Protein AF-A0A3D2EGC9-F1 (afdb_monomer)

pLDDT: mean 92.42, std 8.88, range [38.38, 98.56]

Mean predicted aligned error: 7.58 Å

Foldseek 3Di:
DDDLVVVLVVVCVQQAWFKFWFQDPNWIKIWTQHPQGIFIDTDQDGPPDGPDDDGSSRVSVVQVVCQQQAQNAAPVRVVCVLLVLQLVLLVLLLCCQCQFQVHFDCVLVADNPDPPVNSVSSSVLLVDPNSLVVSLVVLVVVLVCCVVVVTGTNDPPGDHSVVSNVSSVVSVDDDDDHDHHNDHDDTDGQENGVVFVLVLPLVAQPDDCRNVVLLVVLVVPDDLVVSLVVSCVSNPWDKDAPSTPSARQKIWTQYQQAIKIFHHHPVDGNYIDGQGSSNSSVVSNVCSVVVNSADPVSVVVSVVVVVVVVVVVVVVVVVVVVVVVVVVVVVVLVVQQVVPPPPPDGDPPNDDD

Secondary structure (DSSP, 8-state):
---HHHHHHHHHHHH-SEEEEEEETTEEEEEEEETTEEEEEESS-SSSS-SEEE-HHHHHHHHHHHHHTT-S--HHHHHHHHHHHHHHHHHHHHHIIIIIIS---GGGT--TT-TTHHHHHHHHHHTSHHHHHHHHHHHHHHHHHHHHTS---S-TTSPPHHHHHHHHHHHTSPPPP----S----PPP-B--HHHHHHHHHT-SSSTTHHHHHHHHHHTT--HHHHHHHHHHHH-SEEEE--BTTBTTEEEEE-SSEEEEEES-TTS-SEEEEEEHHHHHHHHHHHHHTT-SS-HHHHHHHHHHHHHHHHHHHHHHHHHHHHHHHHHHHHHHHHHHHHH--SS---TTS---

Nearest PDB structures (foldseek):
  6xu6-assembly1_Ck  TM=5.422E-01  e=2.988E+00  Drosophila melanogaster
  2dcr-assembly1_A  TM=2.718E-01  e=2.683E+00  Homo sapiens
  2zvv-assembly2_B  TM=2.183E-01  e=5.690E+00  Arabidopsis thaliana
  7z6h-assembly1_C  TM=2.068E-01  e=4.123E+00  Homo sapiens

Sequence (353 aa):
GRNAEQMVDFLKNEYGQTGKGFEINGNPVSVWFDEHGMSVGYGTQARETPIVTMDWEDVESHIRSMIENGTYMSASEAFLVDTQERNRVANQIYFFLRDGMDEMPEELGLKAGNYPESEAKLMELLSTHEGREQLKNVLEDAAERLASGEAELKWRHVKSPEYLLSEIADLDRERLEFPLPDAVEVAQEDFITQDEIDYALGRGSGYEHGAFRIYEYFMEGHDQKEAVAFLKNEYGIGGGSGGLPGNDDS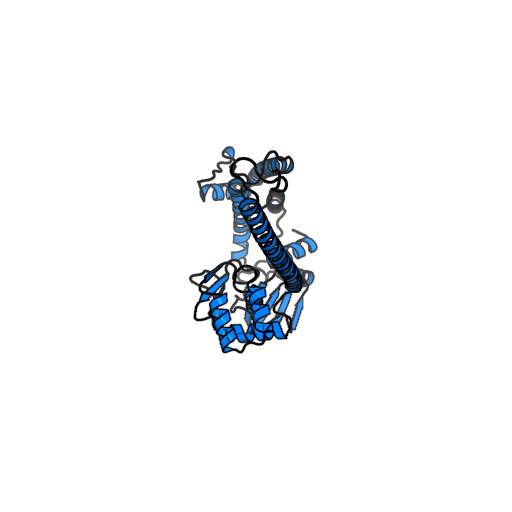HNEHDGKGIRLEKGSYGNPYAKVLLNWNVVEKRLRALIKEDKYLSPQGKKNYKAYKEEQAEKARQRELSRLEHGQRLECKKDIEALIAEKFNGFVLPRNTADE

Structure (mmCIF, N/CA/C/O backbone):
data_AF-A0A3D2EGC9-F1
#
_entry.id   AF-A0A3D2EGC9-F1
#
loop_
_atom_site.group_PDB
_atom_site.id
_atom_site.type_symbol
_atom_site.label_atom_id
_atom_site.label_alt_id
_atom_site.label_comp_id
_atom_site.label_asym_id
_atom_site.label_entity_id
_atom_site.label_seq_id
_atom_site.pdbx_PDB_ins_code
_atom_site.Cartn_x
_atom_site.Cartn_y
_atom_site.Cartn_z
_atom_site.occupancy
_atom_site.B_iso_or_equiv
_atom_site.auth_seq_id
_atom_site.auth_comp_id
_atom_site.auth_asym_id
_atom_site.auth_atom_id
_atom_site.pdbx_PDB_model_num
ATOM 1 N N . GLY A 1 1 ? -25.469 -4.575 12.708 1.00 69.12 1 GLY A N 1
ATOM 2 C CA . GLY A 1 1 ? -24.399 -4.706 11.691 1.00 69.12 1 GLY A CA 1
ATOM 3 C C . GLY A 1 1 ? -24.587 -3.714 10.551 1.00 69.12 1 GLY A C 1
ATOM 4 O O . GLY A 1 1 ? -25.648 -3.102 10.469 1.00 69.12 1 GLY A O 1
ATOM 5 N N . ARG A 1 2 ? -23.564 -3.530 9.705 1.00 81.25 2 ARG A N 1
ATOM 6 C CA . ARG A 1 2 ? -23.654 -2.772 8.439 1.00 81.25 2 ARG A CA 1
ATOM 7 C C . ARG A 1 2 ? -24.508 -3.544 7.413 1.00 81.25 2 ARG A C 1
ATOM 9 O O . ARG A 1 2 ? -24.633 -4.766 7.519 1.00 81.25 2 ARG A O 1
ATOM 16 N N . ASN A 1 3 ? -25.136 -2.844 6.467 1.00 88.00 3 ASN A N 1
ATOM 17 C CA . ASN A 1 3 ? -25.897 -3.487 5.385 1.00 88.00 3 ASN A CA 1
ATOM 18 C C . ASN A 1 3 ? -24.959 -4.004 4.265 1.00 88.00 3 ASN A C 1
ATOM 20 O O . ASN A 1 3 ? -23.750 -3.803 4.342 1.00 88.00 3 ASN A O 1
ATOM 24 N N . ALA A 1 4 ? -25.500 -4.705 3.261 1.00 91.00 4 ALA A N 1
ATOM 25 C CA . ALA A 1 4 ? -24.697 -5.318 2.194 1.00 91.00 4 ALA A CA 1
ATOM 26 C C . ALA A 1 4 ? -23.921 -4.288 1.357 1.00 91.00 4 ALA A C 1
ATOM 28 O O . ALA A 1 4 ? -22.727 -4.452 1.150 1.00 91.00 4 ALA A O 1
ATOM 29 N N . GLU A 1 5 ? -24.558 -3.184 0.964 1.00 92.25 5 GLU A N 1
ATOM 30 C CA . GLU A 1 5 ? -23.918 -2.104 0.196 1.00 92.25 5 GLU A CA 1
ATOM 31 C C . GLU A 1 5 ? -22.743 -1.480 0.968 1.00 92.25 5 GLU A C 1
ATOM 33 O O . GLU A 1 5 ? -21.633 -1.362 0.457 1.00 92.25 5 GLU A O 1
ATOM 38 N N . GLN A 1 6 ? -22.946 -1.195 2.257 1.00 91.00 6 GLN A N 1
ATOM 39 C CA . GLN A 1 6 ? -21.891 -0.706 3.146 1.00 91.00 6 GLN A CA 1
ATOM 40 C C . GLN A 1 6 ? -20.751 -1.719 3.329 1.00 91.00 6 GLN A C 1
ATOM 42 O O . GLN A 1 6 ? -19.612 -1.321 3.571 1.00 91.00 6 GLN A O 1
ATOM 47 N N . MET A 1 7 ? -21.048 -3.021 3.268 1.00 93.75 7 MET A N 1
ATOM 48 C CA . MET A 1 7 ? -20.041 -4.075 3.386 1.00 93.75 7 MET A CA 1
ATOM 49 C C . MET A 1 7 ? -19.240 -4.240 2.093 1.00 93.75 7 MET A C 1
ATOM 51 O O . MET A 1 7 ? -18.027 -4.404 2.153 1.00 93.75 7 MET A O 1
ATOM 55 N N . VAL A 1 8 ? -19.889 -4.119 0.935 1.00 96.62 8 VAL A N 1
ATOM 56 C CA . VAL A 1 8 ? -19.231 -4.079 -0.377 1.00 96.62 8 VAL A CA 1
ATOM 57 C C . VAL A 1 8 ? -18.201 -2.949 -0.425 1.00 96.62 8 VAL A C 1
ATOM 59 O O . VAL A 1 8 ? -17.046 -3.186 -0.776 1.00 96.62 8 VAL A O 1
ATOM 62 N N . ASP A 1 9 ? -18.580 -1.739 -0.009 1.00 94.00 9 ASP A N 1
ATOM 63 C CA . ASP A 1 9 ? -17.660 -0.595 0.026 1.00 94.00 9 ASP A CA 1
ATOM 64 C C . ASP A 1 9 ? -16.525 -0.787 1.038 1.00 94.00 9 ASP A C 1
ATOM 66 O O . ASP A 1 9 ? -15.384 -0.396 0.786 1.00 94.00 9 ASP A O 1
ATOM 70 N N . PHE A 1 10 ? -16.812 -1.418 2.177 1.00 92.38 10 PHE A N 1
ATOM 71 C CA . PHE A 1 10 ? -15.786 -1.781 3.148 1.00 92.38 10 PHE A CA 1
ATOM 72 C C . PHE A 1 10 ? -14.768 -2.767 2.554 1.00 92.38 10 PHE A C 1
ATOM 74 O O . PHE A 1 10 ? -13.572 -2.494 2.599 1.00 92.38 10 PHE A O 1
ATOM 81 N N . LEU A 1 11 ? -15.227 -3.861 1.938 1.00 95.31 11 LEU A N 1
ATOM 82 C CA . LEU A 1 11 ? -14.360 -4.886 1.349 1.00 95.31 11 LEU A CA 1
ATOM 83 C C . LEU A 1 11 ? -13.517 -4.334 0.193 1.00 95.31 11 LEU A C 1
ATOM 85 O O . LEU A 1 11 ? -12.319 -4.609 0.135 1.00 95.31 11 LEU A O 1
ATOM 89 N N . LYS A 1 12 ? -14.106 -3.496 -0.672 1.00 94.75 12 LYS A N 1
ATOM 90 C CA . LYS A 1 12 ? -13.386 -2.773 -1.737 1.00 94.75 12 LYS A CA 1
ATOM 91 C C . LYS A 1 12 ? -12.187 -2.002 -1.190 1.00 94.75 12 LYS A C 1
ATOM 93 O O . LYS A 1 12 ? -11.099 -2.063 -1.758 1.00 94.75 12 LYS A O 1
ATOM 98 N N . ASN A 1 13 ? -12.391 -1.276 -0.092 1.00 91.25 13 ASN A N 1
ATOM 99 C CA . ASN A 1 13 ? -11.347 -0.465 0.528 1.00 91.25 13 ASN A CA 1
ATOM 100 C C . ASN A 1 13 ? -10.311 -1.311 1.276 1.00 91.25 13 ASN A C 1
ATOM 102 O O . ASN A 1 13 ? -9.131 -0.977 1.237 1.00 91.25 13 ASN A O 1
ATOM 106 N N . GLU A 1 14 ? -10.745 -2.388 1.932 1.00 91.25 14 GLU A N 1
ATOM 107 C CA . GLU A 1 14 ? -9.873 -3.257 2.726 1.00 91.25 14 GLU A CA 1
ATOM 108 C C . GLU A 1 14 ? -8.910 -4.063 1.845 1.00 91.25 14 GLU A C 1
ATOM 110 O O . GLU A 1 14 ? -7.716 -4.139 2.119 1.00 91.25 14 GLU A O 1
ATOM 115 N N . TYR A 1 15 ? -9.411 -4.642 0.751 1.00 92.50 15 TYR A N 1
ATOM 116 C CA . TYR A 1 15 ? -8.587 -5.426 -0.172 1.00 92.50 15 TYR A CA 1
ATOM 117 C C . TYR A 1 15 ? -7.824 -4.548 -1.169 1.00 92.50 15 TYR A C 1
ATOM 119 O O . TYR A 1 15 ? -6.694 -4.872 -1.545 1.00 92.50 15 TYR A O 1
ATOM 127 N N . GLY A 1 16 ? -8.440 -3.451 -1.624 1.00 93.31 16 GLY A N 1
ATOM 128 C CA . GLY A 1 16 ? -7.870 -2.557 -2.624 1.00 93.31 16 GLY A CA 1
ATOM 129 C C . GLY A 1 16 ? -7.440 -3.294 -3.896 1.00 93.31 16 GLY A C 1
ATOM 130 O O . GLY A 1 16 ? -8.162 -4.127 -4.440 1.00 93.31 16 GLY A O 1
ATOM 131 N N . GLN A 1 17 ? -6.239 -2.969 -4.378 1.00 93.75 17 GLN A N 1
ATOM 132 C CA . GLN A 1 17 ? -5.591 -3.703 -5.459 1.00 93.75 17 GLN A CA 1
ATOM 133 C C . GLN A 1 17 ? -4.478 -4.571 -4.879 1.00 93.75 17 GLN A C 1
ATOM 135 O O . GLN A 1 17 ? -3.525 -4.028 -4.323 1.00 93.75 17 GLN A O 1
ATOM 140 N N . THR A 1 18 ? -4.569 -5.894 -5.017 1.00 95.44 18 THR A N 1
ATOM 141 C CA . THR A 1 18 ? -3.545 -6.820 -4.509 1.00 95.44 18 THR A CA 1
ATOM 142 C C . THR A 1 18 ? -3.631 -8.196 -5.167 1.00 95.44 18 THR A C 1
ATOM 144 O O . THR A 1 18 ? -4.673 -8.573 -5.702 1.00 95.44 18 THR A O 1
ATOM 147 N N . GLY A 1 19 ? -2.538 -8.958 -5.117 1.00 95.56 19 GLY A N 1
ATOM 148 C CA . GLY A 1 19 ? -2.494 -10.350 -5.555 1.00 95.56 19 GLY A CA 1
ATOM 149 C C . GLY A 1 19 ? -2.105 -11.293 -4.420 1.00 95.56 19 GLY A C 1
ATOM 150 O O . GLY A 1 19 ? -1.443 -10.892 -3.461 1.00 95.56 19 GLY A O 1
ATOM 151 N N . LYS A 1 20 ? -2.534 -12.552 -4.522 1.00 95.62 20 LYS A N 1
ATOM 152 C CA . LYS A 1 20 ? -2.196 -13.623 -3.574 1.00 95.62 20 LYS A CA 1
ATOM 153 C C . LYS A 1 20 ? -1.990 -14.938 -4.320 1.00 95.62 20 LYS A C 1
ATOM 155 O O . LYS A 1 20 ? -2.838 -15.320 -5.128 1.00 95.62 20 LYS A O 1
ATOM 160 N N . GLY A 1 21 ? -0.875 -15.617 -4.062 1.00 96.25 21 GLY A N 1
ATOM 161 C CA . GLY A 1 21 ? -0.565 -16.928 -4.631 1.00 96.25 21 GLY A CA 1
ATOM 162 C C . GLY A 1 21 ? -0.678 -18.038 -3.592 1.00 96.25 21 GLY A C 1
ATOM 163 O O . GLY A 1 21 ? -0.129 -17.916 -2.502 1.00 96.25 21 GLY A O 1
ATOM 164 N N . PHE A 1 22 ? -1.357 -19.126 -3.938 1.00 95.88 22 PHE A N 1
ATOM 165 C CA . PHE A 1 22 ? -1.587 -20.285 -3.076 1.00 95.88 22 PHE A CA 1
ATOM 166 C C . PHE A 1 22 ? -1.185 -21.579 -3.785 1.00 95.88 22 PHE A C 1
ATOM 168 O O . PHE A 1 22 ? -1.404 -21.729 -4.988 1.00 95.88 22 PHE A O 1
ATOM 175 N N . GLU A 1 23 ? -0.667 -22.550 -3.047 1.00 94.50 23 GLU A N 1
ATOM 176 C CA . GLU A 1 23 ? -0.462 -23.916 -3.513 1.00 94.50 23 GLU A CA 1
ATOM 177 C C . GLU A 1 23 ? -1.594 -24.814 -3.000 1.00 94.50 23 GLU A C 1
ATOM 179 O O . GLU A 1 23 ? -1.613 -25.269 -1.858 1.00 94.50 23 GLU A O 1
ATOM 184 N N . ILE A 1 24 ? -2.558 -25.110 -3.872 1.00 92.12 24 ILE A N 1
ATOM 185 C CA . ILE A 1 24 ? -3.711 -25.947 -3.531 1.00 92.12 24 ILE A CA 1
ATOM 186 C C . ILE A 1 24 ? -3.511 -27.327 -4.151 1.00 92.12 24 ILE A C 1
ATOM 188 O O . ILE A 1 24 ? -3.504 -27.489 -5.374 1.00 92.12 24 ILE A O 1
ATOM 192 N N . ASN A 1 25 ? -3.356 -28.349 -3.305 1.00 91.06 25 ASN A N 1
ATOM 193 C CA . ASN A 1 25 ? -3.106 -29.734 -3.726 1.00 91.06 25 ASN A CA 1
ATOM 194 C C . ASN A 1 25 ? -1.898 -29.868 -4.680 1.00 91.06 25 ASN A C 1
ATOM 196 O O . ASN A 1 25 ? -1.966 -30.598 -5.671 1.00 91.06 25 ASN A O 1
ATOM 200 N N . GLY A 1 26 ? -0.815 -29.127 -4.421 1.00 91.31 26 GLY A N 1
ATOM 201 C CA . GLY A 1 26 ? 0.392 -29.119 -5.257 1.00 91.31 26 GLY A CA 1
ATOM 202 C C . GLY A 1 26 ? 0.264 -28.338 -6.568 1.00 91.31 26 GLY A C 1
ATOM 203 O O . GLY A 1 26 ? 1.150 -28.428 -7.417 1.00 91.31 26 GLY A O 1
ATOM 204 N N . ASN A 1 27 ? -0.835 -27.603 -6.770 1.00 94.12 27 ASN A N 1
ATOM 205 C CA . ASN A 1 27 ? -1.050 -26.781 -7.957 1.00 94.12 27 ASN A CA 1
ATOM 206 C C . ASN A 1 27 ? -1.089 -25.295 -7.578 1.00 94.12 27 ASN A C 1
ATOM 208 O O . ASN A 1 27 ? -1.838 -24.926 -6.671 1.00 94.12 27 ASN A O 1
ATOM 212 N N . PRO A 1 28 ? -0.345 -24.429 -8.287 1.00 96.00 28 PRO A N 1
ATOM 213 C CA . PRO A 1 28 ? -0.410 -22.993 -8.064 1.00 96.00 28 PRO A CA 1
ATOM 214 C C . PRO A 1 28 ? -1.775 -22.436 -8.486 1.00 96.00 28 PRO A C 1
ATOM 216 O O . PRO A 1 28 ? -2.264 -22.705 -9.589 1.00 96.00 28 PRO A O 1
ATOM 219 N N . VAL A 1 29 ? -2.363 -21.634 -7.608 1.00 96.69 29 VAL A N 1
ATOM 220 C CA . VAL A 1 29 ? -3.584 -20.858 -7.812 1.00 96.69 29 VAL A CA 1
ATOM 221 C C . VAL A 1 29 ? -3.265 -19.410 -7.469 1.00 96.69 29 VAL A C 1
ATOM 223 O O . VAL A 1 29 ? -2.691 -19.128 -6.422 1.00 96.69 29 VAL A O 1
ATOM 226 N N . SER A 1 30 ? -3.621 -18.488 -8.353 1.00 97.19 30 SER A N 1
ATOM 227 C CA . SER A 1 30 ? -3.456 -17.053 -8.127 1.00 97.19 30 SER A CA 1
ATOM 228 C C . SER A 1 30 ? -4.807 -16.385 -7.969 1.00 97.19 30 SER A C 1
ATOM 230 O O . SER A 1 30 ? -5.778 -16.765 -8.626 1.00 97.19 30 SER A O 1
ATOM 232 N N . VAL A 1 31 ? -4.842 -15.363 -7.127 1.00 96.81 31 VAL A N 1
ATOM 233 C CA . VAL A 1 31 ? -5.990 -14.490 -6.915 1.00 96.81 31 VAL A CA 1
ATOM 234 C C . VAL A 1 31 ? -5.543 -13.051 -7.119 1.00 96.81 31 VAL A C 1
ATOM 236 O O . VAL A 1 31 ? -4.457 -12.676 -6.677 1.00 96.81 31 VAL A O 1
ATOM 239 N N . TRP A 1 32 ? -6.374 -12.248 -7.773 1.00 97.56 32 TRP A N 1
ATOM 240 C CA . TRP A 1 32 ? -6.157 -10.817 -7.943 1.00 97.56 32 TRP A CA 1
ATOM 241 C C . TRP A 1 32 ? -7.420 -10.035 -7.600 1.00 97.56 32 TRP A C 1
ATOM 243 O O . TRP A 1 32 ? -8.505 -10.379 -8.071 1.00 97.56 32 TRP A O 1
ATOM 253 N N . PHE A 1 33 ? -7.249 -8.977 -6.813 1.00 97.38 33 PHE A N 1
ATOM 254 C CA . PHE A 1 33 ? -8.287 -8.038 -6.409 1.00 97.38 33 PHE A CA 1
ATOM 255 C C . PHE A 1 33 ? -8.047 -6.685 -7.078 1.00 97.38 33 PHE A C 1
ATOM 257 O O . PHE A 1 33 ? -6.905 -6.217 -7.144 1.00 97.38 33 PHE A O 1
ATOM 264 N N . ASP A 1 34 ? -9.110 -6.054 -7.566 1.00 95.31 34 ASP A N 1
ATOM 265 C CA . ASP A 1 34 ? -9.101 -4.660 -8.009 1.00 95.31 34 ASP A CA 1
ATOM 266 C C . ASP A 1 34 ? -10.491 -4.009 -7.895 1.00 95.31 34 ASP A C 1
ATOM 268 O O . ASP A 1 34 ? -11.403 -4.548 -7.274 1.00 95.31 34 ASP A O 1
ATOM 272 N N . GLU A 1 35 ? -10.667 -2.826 -8.487 1.00 94.44 35 GLU A N 1
ATOM 273 C CA . GLU A 1 35 ? -11.921 -2.063 -8.439 1.00 94.44 35 GLU A CA 1
ATOM 274 C C . GLU A 1 35 ? -13.159 -2.845 -8.921 1.00 94.44 35 GLU A C 1
ATOM 276 O O . GLU A 1 35 ? -14.272 -2.525 -8.506 1.00 94.44 35 GLU A O 1
ATOM 281 N N . HIS A 1 36 ? -12.980 -3.888 -9.740 1.00 94.75 36 HIS A N 1
ATOM 282 C CA . HIS A 1 36 ? -14.069 -4.699 -10.284 1.00 94.75 36 HIS A CA 1
ATOM 283 C C . HIS A 1 36 ? -14.425 -5.912 -9.422 1.00 94.75 36 HIS A C 1
ATOM 285 O O . HIS A 1 36 ? -15.496 -6.474 -9.625 1.00 94.75 36 HIS A O 1
ATOM 291 N N . GLY A 1 37 ? -13.563 -6.323 -8.488 1.00 96.69 37 GLY A N 1
ATOM 292 C CA . GLY A 1 37 ? -13.802 -7.479 -7.626 1.00 96.69 37 GLY A CA 1
ATOM 293 C C . GLY A 1 37 ? -12.597 -8.401 -7.535 1.00 96.69 37 GLY A C 1
ATOM 294 O O . GLY A 1 37 ? -11.450 -7.955 -7.479 1.00 96.69 37 GLY A O 1
ATOM 295 N N . MET A 1 38 ? -12.868 -9.702 -7.521 1.00 97.75 38 MET A N 1
ATOM 296 C CA . MET A 1 38 ? -11.877 -10.761 -7.381 1.00 97.75 38 MET A CA 1
ATOM 297 C C . MET A 1 38 ? -11.819 -11.625 -8.641 1.00 97.75 38 MET A C 1
ATOM 299 O O . MET A 1 38 ? -12.833 -12.070 -9.173 1.00 97.75 38 MET A O 1
ATOM 303 N N . SER A 1 39 ? -10.609 -11.939 -9.085 1.00 98.00 39 SER A N 1
ATOM 304 C CA . SER A 1 39 ? -10.343 -12.901 -10.152 1.00 98.00 39 SER A CA 1
ATOM 305 C C . SER A 1 39 ? -9.447 -14.018 -9.641 1.00 98.00 39 SER A C 1
ATOM 307 O O . SER A 1 39 ? -8.565 -13.789 -8.815 1.00 98.00 39 SER A O 1
ATOM 309 N N . VAL A 1 40 ? -9.679 -15.236 -10.120 1.00 97.19 40 VAL A N 1
ATOM 310 C CA . VAL A 1 40 ? -8.917 -16.433 -9.751 1.00 97.19 40 VAL A CA 1
ATOM 311 C C . VAL A 1 40 ? -8.412 -17.096 -11.023 1.00 97.19 40 VAL A C 1
ATOM 313 O O . VAL A 1 40 ? -9.166 -17.228 -11.986 1.00 97.19 40 VAL A O 1
ATOM 316 N N . GLY A 1 41 ? -7.159 -17.546 -11.030 1.00 96.69 41 GLY A N 1
ATOM 317 C CA . GLY A 1 41 ? -6.530 -18.245 -12.151 1.00 96.69 41 GLY A CA 1
ATOM 318 C C . GLY A 1 41 ? -5.686 -19.434 -11.698 1.00 96.69 41 GLY A C 1
ATOM 319 O O . GLY A 1 41 ? -5.156 -19.455 -10.587 1.00 96.69 41 GLY A O 1
ATOM 320 N N . TYR A 1 42 ? -5.542 -20.435 -12.569 1.00 94.81 42 TYR A N 1
ATOM 321 C CA . TYR A 1 42 ? -4.526 -21.473 -12.382 1.00 94.81 42 TYR A CA 1
ATOM 322 C C . TYR A 1 42 ? -3.148 -20.942 -12.778 1.00 94.81 42 TYR A C 1
ATOM 324 O O . TYR A 1 42 ? -3.008 -20.200 -13.751 1.00 94.81 42 TYR A O 1
ATOM 332 N N . GLY A 1 43 ? -2.109 -21.381 -12.075 1.00 95.06 43 GLY A N 1
ATOM 333 C CA . GLY A 1 43 ? -0.756 -20.892 -12.298 1.00 95.06 43 GLY A CA 1
ATOM 334 C C . GLY A 1 43 ? -0.455 -19.647 -11.477 1.00 95.06 43 GLY A C 1
ATOM 335 O O . GLY A 1 43 ? -0.938 -19.473 -10.360 1.00 95.06 43 GLY A O 1
ATOM 336 N N . THR A 1 44 ? 0.392 -18.793 -12.044 1.00 95.12 44 THR A N 1
ATOM 337 C CA . THR A 1 44 ? 0.924 -17.599 -11.380 1.00 95.12 44 THR A CA 1
ATOM 338 C C . THR A 1 44 ? 0.206 -16.306 -11.778 1.00 95.12 44 THR A C 1
ATOM 340 O O . THR A 1 44 ? 0.699 -15.233 -11.447 1.00 95.12 44 THR A O 1
ATOM 343 N N . GLN A 1 45 ? -0.905 -16.381 -12.519 1.00 94.38 45 GLN A N 1
ATOM 344 C CA . GLN A 1 45 ? -1.672 -15.218 -12.981 1.00 94.38 45 GLN A CA 1
ATOM 345 C C . GLN A 1 45 ? -3.172 -15.457 -12.825 1.00 94.38 45 GLN A C 1
ATOM 347 O O . GLN A 1 45 ? -3.650 -16.567 -13.051 1.00 94.38 45 GLN A O 1
ATOM 352 N N . ALA A 1 46 ? -3.904 -14.398 -12.507 1.00 95.62 46 ALA A N 1
ATOM 353 C CA . ALA A 1 46 ? -5.354 -14.365 -12.384 1.00 95.62 46 ALA A CA 1
ATOM 354 C C . ALA A 1 46 ? -6.008 -13.326 -13.310 1.00 95.62 46 ALA A C 1
ATOM 356 O O . ALA A 1 46 ? -7.183 -13.468 -13.634 1.00 95.62 46 ALA A O 1
ATOM 357 N N . ARG A 1 47 ? -5.265 -12.320 -13.799 1.00 93.19 47 ARG A N 1
ATOM 358 C CA . ARG A 1 47 ? -5.856 -11.201 -14.559 1.00 93.19 47 ARG A CA 1
ATOM 359 C C . ARG A 1 47 ? -6.149 -11.506 -16.024 1.00 93.19 47 ARG A C 1
ATOM 361 O O . ARG A 1 47 ? -7.151 -11.048 -16.559 1.00 93.19 47 ARG A O 1
ATOM 368 N N . GLU A 1 48 ? -5.258 -12.225 -16.705 1.00 86.31 48 GLU A N 1
ATOM 369 C CA . GLU A 1 48 ? -5.355 -12.381 -18.167 1.00 86.31 48 GLU A CA 1
ATOM 370 C C . GLU A 1 48 ? -6.313 -13.490 -18.599 1.00 86.31 48 GLU A C 1
ATOM 372 O O . GLU A 1 48 ? -7.019 -13.360 -19.598 1.00 86.31 48 GLU A O 1
ATOM 377 N N . THR A 1 49 ? -6.309 -14.601 -17.865 1.00 87.50 49 THR A N 1
ATOM 378 C CA . THR A 1 49 ? -7.124 -15.785 -18.167 1.00 87.50 49 THR A CA 1
ATOM 379 C C . THR A 1 49 ? -7.756 -16.322 -16.884 1.00 87.50 49 THR A C 1
ATOM 381 O O . THR A 1 49 ? -7.426 -17.427 -16.448 1.00 87.50 49 THR A O 1
ATOM 384 N N . PRO A 1 50 ? -8.636 -15.531 -16.239 1.00 93.50 50 PRO A N 1
ATOM 385 C CA . PRO A 1 50 ? -9.308 -15.977 -15.032 1.00 93.50 50 PRO A CA 1
ATOM 386 C C . PRO A 1 50 ? -10.173 -17.202 -15.329 1.00 93.50 50 PRO A C 1
ATOM 388 O O . PRO A 1 50 ? -10.851 -17.281 -16.355 1.00 93.50 50 PRO A O 1
ATOM 391 N N . ILE A 1 51 ? -10.168 -18.152 -14.401 1.00 95.25 51 ILE A N 1
ATOM 392 C CA . ILE A 1 51 ? -11.106 -19.278 -14.383 1.00 95.25 51 ILE A CA 1
ATOM 393 C C . ILE A 1 51 ? -12.403 -18.913 -13.662 1.00 95.25 51 ILE A C 1
ATOM 395 O O . ILE A 1 51 ? -13.446 -19.496 -13.946 1.00 95.25 51 ILE A O 1
ATOM 399 N N . VAL A 1 52 ? -12.333 -17.954 -12.736 1.00 95.50 52 VAL A N 1
ATOM 400 C CA . VAL A 1 52 ? -13.470 -17.421 -11.987 1.00 95.50 52 VAL A CA 1
ATOM 401 C C . VAL A 1 52 ? -13.267 -15.921 -11.813 1.00 95.50 52 VAL A C 1
ATOM 403 O O . VAL A 1 52 ? -12.159 -15.470 -11.519 1.00 95.50 52 VAL A O 1
ATOM 406 N N . THR A 1 53 ? -14.343 -15.162 -11.978 1.00 97.19 53 THR A N 1
ATOM 407 C CA . THR A 1 53 ? -14.426 -13.740 -11.641 1.00 97.19 53 THR A CA 1
ATOM 408 C C . THR A 1 53 ? -15.661 -13.528 -10.781 1.00 97.19 53 THR A C 1
ATOM 410 O O . THR A 1 53 ? -16.715 -14.067 -11.110 1.00 97.19 53 THR A O 1
ATOM 413 N N . MET A 1 54 ? -15.519 -12.757 -9.714 1.00 97.81 54 MET A N 1
ATOM 414 C CA . MET A 1 54 ? -16.583 -12.347 -8.804 1.00 97.81 54 MET A CA 1
ATOM 415 C C . MET A 1 54 ? -16.542 -10.830 -8.710 1.00 97.81 54 MET A C 1
ATOM 417 O O . MET A 1 54 ? -15.458 -10.274 -8.515 1.00 97.81 54 MET A O 1
ATOM 421 N N . ASP A 1 55 ? -17.689 -10.173 -8.851 1.00 97.88 55 ASP A N 1
ATOM 422 C CA . ASP A 1 55 ? -17.780 -8.767 -8.466 1.00 97.88 55 ASP A CA 1
ATOM 423 C C . ASP A 1 55 ? -17.763 -8.630 -6.933 1.00 97.88 55 ASP A C 1
ATOM 425 O O . ASP A 1 55 ? -17.628 -9.607 -6.188 1.00 97.88 55 ASP A O 1
ATOM 429 N N . TRP A 1 56 ? -17.807 -7.400 -6.432 1.00 97.81 56 TRP A N 1
ATOM 430 C CA . TRP A 1 56 ? -17.709 -7.185 -4.992 1.00 97.81 56 TRP A CA 1
ATOM 431 C C . TRP A 1 56 ? -18.965 -7.626 -4.236 1.00 97.81 56 TRP A C 1
ATOM 433 O O . TRP A 1 56 ? -18.860 -8.014 -3.073 1.00 97.81 56 TRP A O 1
ATOM 443 N N . GLU A 1 57 ? -20.126 -7.602 -4.881 1.00 97.88 57 GLU A N 1
ATOM 444 C CA . GLU A 1 57 ? -21.390 -8.119 -4.372 1.00 97.88 57 GLU A CA 1
ATOM 445 C C . GLU A 1 57 ? -21.338 -9.647 -4.195 1.00 97.88 57 GLU A C 1
ATOM 447 O O . GLU A 1 57 ? -21.772 -10.167 -3.161 1.00 97.88 57 GLU A O 1
ATOM 452 N N . ASP A 1 58 ? -20.746 -10.365 -5.152 1.00 97.88 58 ASP A N 1
ATOM 453 C CA . ASP A 1 58 ? -20.479 -11.800 -5.058 1.00 97.88 58 ASP A CA 1
ATOM 454 C C . ASP A 1 58 ? -19.498 -12.104 -3.915 1.00 97.88 58 ASP A C 1
ATOM 456 O O . ASP A 1 58 ? -19.762 -12.974 -3.079 1.00 97.88 58 ASP A O 1
ATOM 460 N N . VAL A 1 59 ? -18.377 -11.371 -3.833 1.00 97.50 59 VAL A N 1
ATOM 461 C CA . VAL A 1 59 ? -17.379 -11.534 -2.755 1.00 97.50 59 VAL A CA 1
ATOM 462 C C . VAL A 1 59 ? -18.016 -11.308 -1.382 1.00 97.50 59 VAL A C 1
ATOM 464 O O . VAL A 1 59 ? -17.820 -12.114 -0.469 1.00 97.50 59 VAL A O 1
ATOM 467 N N . GLU A 1 60 ? -18.809 -10.246 -1.235 1.00 97.50 60 GLU A N 1
ATOM 468 C CA . GLU A 1 60 ? -19.539 -9.941 -0.004 1.00 97.50 60 GLU A CA 1
ATOM 469 C C . GLU A 1 60 ? -20.504 -11.066 0.367 1.00 97.50 60 GLU A C 1
ATOM 471 O O . GLU A 1 60 ? -20.483 -11.541 1.505 1.00 97.50 60 GLU A O 1
ATOM 476 N N . SER A 1 61 ? -21.279 -11.554 -0.604 1.00 97.38 61 SER A N 1
ATOM 477 C CA . SER A 1 61 ? -22.236 -12.643 -0.405 1.00 97.38 61 SER A CA 1
ATOM 478 C C . SER A 1 61 ? -21.541 -13.932 0.043 1.00 97.38 61 SER A C 1
ATOM 480 O O . SER A 1 61 ? -22.022 -14.626 0.944 1.00 97.38 61 SER A O 1
ATOM 482 N N . HIS A 1 62 ? -20.379 -14.246 -0.539 1.00 96.69 62 HIS A N 1
ATOM 483 C CA . HIS A 1 62 ? -19.569 -15.399 -0.150 1.00 96.69 62 HIS A CA 1
ATOM 484 C C . HIS A 1 62 ? -19.030 -15.272 1.280 1.00 96.69 62 HIS A C 1
ATOM 486 O O . HIS A 1 62 ? -19.191 -16.206 2.072 1.00 96.69 62 HIS A O 1
ATOM 492 N N . ILE A 1 63 ? -18.448 -14.124 1.642 1.00 96.19 63 ILE A N 1
ATOM 493 C CA . ILE A 1 63 ? -17.936 -13.873 2.998 1.00 96.19 63 ILE A CA 1
ATOM 494 C C . ILE A 1 63 ? -19.076 -13.911 4.021 1.00 96.19 63 ILE A C 1
ATOM 496 O O . ILE A 1 63 ? -18.966 -14.589 5.044 1.00 96.19 63 ILE A O 1
ATOM 500 N N . ARG A 1 64 ? -20.204 -13.252 3.732 1.00 95.88 64 ARG A N 1
ATOM 501 C CA . ARG A 1 64 ? -21.398 -13.261 4.586 1.00 95.88 64 ARG A CA 1
ATOM 502 C C . ARG A 1 64 ? -21.901 -14.680 4.821 1.00 95.88 64 ARG A C 1
ATOM 504 O O . ARG A 1 64 ? -22.135 -15.055 5.966 1.00 95.88 64 ARG A O 1
ATOM 511 N N . SER A 1 65 ? -21.987 -15.492 3.769 1.00 96.81 65 SER A N 1
ATOM 512 C CA . SER A 1 65 ? -22.360 -16.904 3.883 1.00 96.81 65 SER A CA 1
ATOM 513 C C . SER A 1 65 ? -21.389 -17.685 4.777 1.00 96.81 65 SER A C 1
ATOM 515 O O . SER A 1 65 ? -21.824 -18.527 5.560 1.00 96.81 65 SER A O 1
ATOM 517 N N . MET A 1 66 ? -20.079 -17.424 4.705 1.00 96.88 66 MET A N 1
ATOM 518 C CA . MET A 1 66 ? -19.109 -18.071 5.600 1.00 96.88 66 MET A CA 1
ATOM 519 C C . MET A 1 66 ? -19.293 -17.646 7.062 1.00 96.88 66 MET A C 1
ATOM 521 O O . MET A 1 66 ? -19.147 -18.475 7.958 1.00 96.88 66 MET A O 1
ATOM 525 N N . ILE A 1 67 ? -19.628 -16.379 7.318 1.00 95.19 67 ILE A N 1
ATOM 526 C CA . ILE A 1 67 ? -19.894 -15.866 8.669 1.00 95.19 67 ILE A CA 1
ATOM 527 C C . ILE A 1 67 ? -21.175 -16.492 9.236 1.00 95.19 67 ILE A C 1
ATOM 529 O O . ILE A 1 67 ? -21.156 -17.058 10.327 1.00 95.19 67 ILE A O 1
ATOM 533 N N . GLU A 1 68 ? -22.275 -16.453 8.481 1.00 95.44 68 GLU A N 1
ATOM 534 C CA . GLU A 1 68 ? -23.583 -16.965 8.914 1.00 95.44 68 GLU A CA 1
ATOM 535 C C . GLU A 1 68 ? -23.572 -18.481 9.165 1.00 95.44 68 GLU A C 1
ATOM 537 O O . GLU A 1 68 ? -24.269 -18.964 10.058 1.00 95.44 68 GLU A O 1
ATOM 542 N N . ASN A 1 69 ? -22.742 -19.227 8.428 1.00 96.31 69 ASN A N 1
ATOM 543 C CA . ASN A 1 69 ? -22.602 -20.678 8.573 1.00 96.31 69 ASN A CA 1
ATOM 544 C C . ASN A 1 69 ? -21.458 -21.113 9.508 1.00 96.31 69 ASN A C 1
ATOM 546 O O . ASN A 1 69 ? -21.273 -22.313 9.712 1.00 96.31 69 ASN A O 1
ATOM 550 N N . GLY A 1 70 ? -20.687 -20.177 10.073 1.00 95.31 70 GLY A N 1
ATOM 551 C CA . GLY A 1 70 ? -19.585 -20.487 10.988 1.00 95.31 70 GLY A CA 1
ATOM 552 C C . GLY A 1 70 ? -18.392 -21.184 10.336 1.00 95.31 70 GLY A C 1
ATOM 553 O O . GLY A 1 70 ? -17.826 -22.109 10.907 1.00 95.31 70 GLY A O 1
ATOM 554 N N . THR A 1 71 ? -18.005 -20.766 9.133 1.00 95.31 71 THR A N 1
ATOM 555 C CA . THR A 1 71 ? -16.798 -21.251 8.438 1.00 95.31 71 THR A CA 1
ATOM 556 C C . THR A 1 71 ? -15.778 -20.143 8.175 1.00 95.31 71 THR A C 1
ATOM 558 O O . THR A 1 71 ? -14.810 -20.369 7.457 1.00 95.31 71 THR A O 1
ATOM 561 N N . TYR A 1 72 ? -16.014 -18.936 8.696 1.00 95.19 72 TYR A N 1
ATOM 562 C CA . TYR A 1 72 ? -15.157 -17.771 8.465 1.00 95.19 72 TYR A CA 1
ATOM 563 C C . TYR A 1 72 ? -14.004 -17.650 9.468 1.00 95.19 72 TYR A C 1
ATOM 565 O O . TYR A 1 72 ? -12.884 -17.347 9.076 1.00 95.19 72 TYR A O 1
ATOM 573 N N . MET A 1 73 ? -14.275 -17.872 10.755 1.00 95.12 73 MET A N 1
ATOM 574 C CA . MET A 1 73 ? -13.337 -17.581 11.843 1.00 95.12 73 MET A CA 1
ATOM 575 C C . MET A 1 73 ? -13.556 -18.544 13.008 1.00 95.12 73 MET A C 1
ATOM 577 O O . MET A 1 73 ? -14.695 -18.909 13.296 1.00 95.12 73 MET A O 1
ATOM 581 N N . SER A 1 74 ? -12.480 -18.945 13.682 1.00 95.94 74 SER A N 1
ATOM 582 C CA . SER A 1 74 ? -12.546 -19.815 14.860 1.00 95.94 74 SER A CA 1
ATOM 583 C C . SER A 1 74 ? -12.935 -19.063 16.140 1.00 95.94 74 SER A C 1
ATOM 585 O O . SER A 1 74 ? -12.808 -17.841 16.241 1.00 95.94 74 SER A O 1
ATOM 587 N N . ALA A 1 75 ? -13.367 -19.797 17.169 1.00 95.69 75 ALA A N 1
ATOM 588 C CA . ALA A 1 75 ? -13.713 -19.226 18.470 1.00 95.69 75 ALA A CA 1
ATOM 589 C C . ALA A 1 75 ? -12.530 -18.507 19.151 1.00 95.69 75 ALA A C 1
ATOM 591 O O . ALA A 1 75 ? -12.727 -17.504 19.839 1.00 95.69 75 ALA A O 1
ATOM 592 N N . SER A 1 76 ? -11.299 -18.993 18.952 1.00 94.19 76 SER A N 1
ATOM 593 C CA . SER A 1 76 ? -10.086 -18.382 19.510 1.00 94.19 76 SER A CA 1
ATOM 594 C C . SER A 1 76 ? -9.739 -17.052 18.836 1.00 94.19 76 SER A C 1
ATOM 596 O O . SER A 1 76 ? -9.356 -16.106 19.522 1.00 94.19 76 SER A O 1
ATOM 598 N N . GLU A 1 77 ? -9.916 -16.950 17.519 1.00 93.31 77 GLU A N 1
ATOM 599 C CA . GLU A 1 77 ? -9.736 -15.705 16.766 1.00 93.31 77 GLU A CA 1
ATOM 600 C C . GLU A 1 77 ? -10.831 -14.690 17.112 1.00 93.31 77 GLU A C 1
ATOM 602 O O . GLU A 1 77 ? -10.533 -13.540 17.440 1.00 93.31 77 GLU A O 1
ATOM 607 N N . ALA A 1 78 ? -12.092 -15.130 17.139 1.00 93.81 78 ALA A N 1
ATOM 608 C CA . ALA A 1 78 ? -13.235 -14.281 17.465 1.00 93.81 78 ALA A CA 1
ATOM 609 C C . ALA A 1 78 ? -13.139 -13.669 18.873 1.00 93.81 78 ALA A C 1
ATOM 611 O O . ALA A 1 78 ? -13.535 -12.520 19.077 1.00 93.81 78 ALA A O 1
ATOM 612 N N . PHE A 1 79 ? -12.553 -14.393 19.834 1.00 93.12 79 PHE A N 1
ATOM 613 C CA . PHE A 1 79 ? -12.292 -13.889 21.186 1.00 93.12 79 PHE A CA 1
ATOM 614 C C . PHE A 1 79 ? -11.396 -12.637 21.200 1.00 93.12 79 PHE A C 1
ATOM 616 O O . PHE A 1 79 ? -11.526 -11.789 22.084 1.00 93.12 79 PHE A O 1
ATOM 623 N N . LEU A 1 80 ? -10.498 -12.496 20.221 1.00 94.81 80 LEU A N 1
ATOM 624 C CA . LEU A 1 80 ? -9.564 -11.373 20.142 1.00 94.81 80 LEU A CA 1
ATOM 625 C C . LEU A 1 80 ? -10.148 -10.155 19.420 1.00 94.81 80 LEU A C 1
ATOM 627 O O . LEU A 1 80 ? -9.699 -9.044 19.701 1.00 94.81 80 LEU A O 1
ATOM 631 N N . VAL A 1 81 ? -11.146 -10.338 18.546 1.00 92.94 81 VAL A N 1
ATOM 632 C CA . VAL A 1 81 ? -11.705 -9.287 17.667 1.00 92.94 81 VAL A CA 1
ATOM 633 C C . VAL A 1 81 ? -12.041 -8.021 18.443 1.00 92.94 81 VAL A C 1
ATOM 635 O O . VAL A 1 81 ? -11.595 -6.936 18.097 1.00 92.94 81 VAL A O 1
ATOM 638 N N . ASP A 1 82 ? -12.760 -8.159 19.551 1.00 91.81 82 ASP A N 1
ATOM 639 C CA . ASP A 1 82 ? -13.173 -7.036 20.389 1.00 91.81 82 ASP A CA 1
ATOM 640 C C . ASP A 1 82 ? -11.998 -6.189 20.912 1.00 91.81 82 ASP A C 1
ATOM 642 O O . ASP A 1 82 ? -12.044 -4.958 20.924 1.00 91.81 82 ASP A O 1
ATOM 646 N N . THR A 1 83 ? -10.927 -6.857 21.340 1.00 94.75 83 THR A N 1
ATOM 647 C CA . THR A 1 83 ? -9.730 -6.181 21.846 1.00 94.75 83 THR A CA 1
ATOM 648 C C . THR A 1 83 ? -8.926 -5.567 20.704 1.00 94.75 83 THR A C 1
ATOM 650 O O . THR A 1 83 ? -8.432 -4.453 20.857 1.00 94.75 83 THR A O 1
ATOM 653 N N . GLN A 1 84 ? -8.827 -6.255 19.563 1.00 94.94 84 GLN A N 1
ATOM 654 C CA . GLN A 1 84 ? -8.119 -5.761 18.380 1.00 94.94 84 GLN A CA 1
ATOM 655 C C . GLN A 1 84 ? -8.807 -4.532 17.778 1.00 94.94 84 GLN A C 1
ATOM 657 O O . GLN A 1 84 ? -8.143 -3.536 17.506 1.00 94.94 84 GLN A O 1
ATOM 662 N N . GLU A 1 85 ? -10.137 -4.543 17.667 1.00 94.50 85 GLU A N 1
ATOM 663 C CA . GLU A 1 85 ? -10.897 -3.406 17.144 1.00 94.50 85 GLU A CA 1
ATOM 664 C C . GLU A 1 85 ? -10.756 -2.174 18.036 1.00 94.50 85 GLU A C 1
ATOM 666 O O . GLU A 1 85 ? -10.442 -1.086 17.549 1.00 94.50 85 GLU A O 1
ATOM 671 N N . ARG A 1 86 ? -10.879 -2.329 19.362 1.00 96.31 86 ARG A N 1
ATOM 672 C CA . ARG A 1 86 ? -10.596 -1.212 20.275 1.0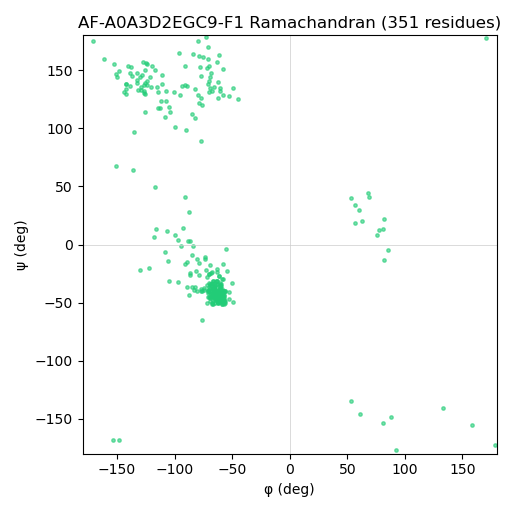0 96.31 86 ARG A CA 1
ATOM 673 C C . ARG A 1 86 ? -9.154 -0.728 20.157 1.00 96.31 86 ARG A C 1
ATOM 675 O O . ARG A 1 86 ? -8.934 0.477 20.212 1.00 96.31 86 ARG A O 1
ATOM 682 N N . ASN A 1 87 ? -8.185 -1.630 19.995 1.00 96.44 87 ASN A N 1
ATOM 683 C CA . ASN A 1 87 ? -6.774 -1.256 19.902 1.00 96.44 87 ASN A CA 1
ATOM 684 C C . ASN A 1 87 ? -6.494 -0.456 18.629 1.00 96.44 87 ASN A C 1
ATOM 686 O O . ASN A 1 87 ? -5.838 0.586 18.679 1.00 96.44 87 ASN A O 1
ATOM 690 N N . ARG A 1 88 ? -7.067 -0.888 17.506 1.00 95.88 88 ARG A N 1
ATOM 691 C CA . ARG A 1 88 ? -7.014 -0.170 16.235 1.00 95.88 88 ARG A CA 1
ATOM 692 C C . ARG A 1 88 ? -7.593 1.240 16.370 1.00 95.88 88 ARG A C 1
ATOM 694 O O . ARG A 1 88 ? -6.929 2.202 15.987 1.00 95.88 88 ARG A O 1
ATOM 701 N N . VAL A 1 89 ? -8.792 1.377 16.943 1.00 97.25 89 VAL A N 1
ATOM 702 C CA . VAL A 1 89 ? -9.446 2.684 17.142 1.00 97.25 89 VAL A CA 1
ATOM 703 C C . VAL A 1 89 ? -8.651 3.559 18.119 1.00 97.25 89 VAL A C 1
ATOM 705 O O . VAL A 1 89 ? -8.415 4.731 17.829 1.00 97.25 89 VAL A O 1
ATOM 708 N N . ALA A 1 90 ? -8.155 2.997 19.227 1.00 97.38 90 ALA A N 1
ATOM 709 C CA . ALA A 1 90 ? -7.311 3.702 20.193 1.00 97.38 90 ALA A CA 1
ATOM 710 C C . ALA A 1 90 ? -6.050 4.278 19.537 1.00 97.38 90 ALA A C 1
ATOM 712 O O . ALA A 1 90 ? -5.753 5.457 19.718 1.00 97.38 90 ALA A O 1
ATOM 713 N N . ASN A 1 91 ? -5.335 3.485 18.733 1.00 95.50 91 ASN A N 1
ATOM 714 C CA . ASN A 1 91 ? -4.145 3.955 18.020 1.00 95.50 91 ASN A CA 1
ATOM 715 C C . ASN A 1 91 ? -4.477 5.095 17.052 1.00 95.50 91 ASN A C 1
ATOM 717 O O . ASN A 1 91 ? -3.773 6.103 17.010 1.00 95.50 91 ASN A O 1
ATOM 721 N N . GLN A 1 92 ? -5.567 4.965 16.293 1.00 96.06 92 GLN A N 1
ATOM 722 C CA . GLN A 1 92 ? -5.977 5.991 15.334 1.00 96.06 92 GLN A CA 1
ATOM 723 C C . GLN A 1 92 ? -6.358 7.310 16.032 1.00 96.06 92 GLN A C 1
ATOM 725 O O . GLN A 1 92 ? -5.943 8.371 15.567 1.00 96.06 92 GLN A O 1
ATOM 730 N N . ILE A 1 93 ? -7.065 7.251 17.169 1.00 97.38 93 ILE A N 1
ATOM 731 C CA . ILE A 1 93 ? -7.361 8.425 18.007 1.00 97.38 93 ILE A CA 1
ATOM 732 C C . ILE A 1 93 ? -6.070 9.030 18.568 1.00 97.38 93 ILE A C 1
ATOM 734 O O . ILE A 1 93 ? -5.877 10.241 18.490 1.00 97.38 93 ILE A O 1
ATOM 738 N N . TYR A 1 94 ? -5.166 8.204 19.097 1.00 95.94 94 TYR A N 1
ATOM 739 C CA . TYR A 1 94 ? -3.905 8.667 19.672 1.00 95.94 94 TYR A CA 1
ATOM 740 C C . TYR A 1 94 ? -3.069 9.463 18.663 1.00 95.94 94 TYR A C 1
ATOM 742 O O . TYR A 1 94 ? -2.646 10.575 18.968 1.00 95.94 94 TYR A O 1
ATOM 750 N N . PHE A 1 95 ? -2.861 8.933 17.452 1.00 94.94 95 PHE A N 1
ATOM 751 C CA . PHE A 1 95 ? -2.091 9.634 16.420 1.00 94.94 95 PHE A CA 1
ATOM 752 C C . PHE A 1 95 ? -2.826 10.854 15.863 1.00 94.94 95 PHE A C 1
ATOM 754 O O . PHE A 1 95 ? -2.181 11.850 15.551 1.00 94.94 95 PHE A O 1
ATOM 761 N N . PHE A 1 96 ? -4.159 10.825 15.773 1.00 97.31 96 PHE A N 1
ATOM 762 C CA . PHE A 1 96 ? -4.924 12.016 15.408 1.00 97.31 96 PHE A CA 1
ATOM 763 C C . PHE A 1 96 ? -4.716 13.154 16.411 1.00 97.31 96 PHE A C 1
ATOM 765 O O . PHE A 1 96 ? -4.384 14.263 16.004 1.00 97.31 96 PHE A O 1
ATOM 772 N N . LEU A 1 97 ? -4.843 12.879 17.709 1.00 96.19 97 LEU A N 1
ATOM 773 C CA . LEU A 1 97 ? -4.653 13.882 18.757 1.00 96.19 97 LEU A CA 1
ATOM 774 C C . LEU A 1 97 ? -3.192 14.356 18.816 1.00 96.19 97 LEU A C 1
ATOM 776 O O . LEU A 1 97 ? -2.908 15.547 18.705 1.00 96.19 97 LEU A O 1
ATOM 780 N N . ARG A 1 98 ? -2.244 13.417 18.892 1.00 95.19 98 ARG A N 1
ATOM 781 C CA . ARG A 1 98 ? -0.822 13.728 19.067 1.00 95.19 98 ARG A CA 1
ATOM 782 C C . ARG A 1 98 ? -0.165 14.324 17.823 1.00 95.19 98 ARG A C 1
ATOM 784 O O . ARG A 1 98 ? 0.526 15.323 17.940 1.00 95.19 98 ARG A O 1
ATOM 791 N N . ASP A 1 99 ? -0.323 13.699 16.657 1.00 94.62 99 ASP A N 1
ATOM 792 C CA . ASP A 1 99 ? 0.401 14.099 15.438 1.00 94.62 99 ASP A CA 1
ATOM 793 C C . ASP A 1 99 ? -0.447 15.019 14.553 1.00 94.62 99 ASP A C 1
ATOM 795 O O . ASP A 1 99 ? 0.079 15.891 13.860 1.00 94.62 99 ASP A O 1
ATOM 799 N N . GLY A 1 100 ? -1.767 14.823 14.559 1.00 96.12 100 GLY A N 1
ATOM 800 C CA . GLY A 1 100 ? -2.708 15.647 13.809 1.00 96.12 100 GLY A CA 1
ATOM 801 C C . GLY A 1 100 ? -2.942 16.989 14.488 1.00 96.12 100 GLY A C 1
ATOM 802 O O . GLY A 1 100 ? -2.582 18.025 13.931 1.00 96.12 100 GLY A O 1
ATOM 803 N N . MET A 1 101 ? -3.535 16.964 15.681 1.00 96.19 101 MET A N 1
ATOM 804 C CA . MET A 1 101 ? -3.900 18.168 16.433 1.00 96.19 101 MET A CA 1
ATOM 805 C C . MET A 1 101 ? -2.728 18.775 17.209 1.00 96.19 101 MET A C 1
ATOM 807 O O . MET A 1 101 ? -2.755 19.974 17.465 1.00 96.19 101 MET A O 1
ATOM 811 N N . ASP A 1 102 ? -1.694 17.986 17.532 1.00 94.81 102 ASP A N 1
ATOM 812 C CA . ASP A 1 102 ? -0.606 18.389 18.446 1.00 94.81 102 ASP A CA 1
ATOM 813 C C . ASP A 1 102 ? -1.145 18.805 19.828 1.00 94.81 102 ASP A C 1
ATOM 815 O O . ASP A 1 102 ? -0.633 19.700 20.498 1.00 94.81 102 ASP A O 1
ATOM 819 N N . GLU A 1 103 ? -2.225 18.139 20.252 1.00 93.62 103 GLU A N 1
ATOM 820 C CA . GLU A 1 103 ? -2.969 18.416 21.479 1.00 93.62 103 GLU A CA 1
ATOM 821 C C . GLU A 1 103 ? -3.422 17.099 22.119 1.00 93.62 103 GLU A C 1
ATOM 823 O O . GLU A 1 103 ? -3.950 16.212 21.450 1.00 93.62 103 GLU A O 1
ATOM 828 N N . MET A 1 104 ? -3.225 16.958 23.432 1.00 94.50 104 MET A N 1
ATOM 829 C CA . MET A 1 104 ? -3.594 15.755 24.184 1.00 94.50 104 MET A CA 1
ATOM 830 C C . MET A 1 104 ? -4.491 16.131 25.371 1.00 94.50 104 MET A C 1
ATOM 832 O O . MET A 1 104 ? -4.100 17.009 26.142 1.00 94.50 104 MET A O 1
ATOM 836 N N . PRO A 1 105 ? -5.650 15.473 25.566 1.00 93.94 105 PRO A N 1
ATOM 837 C CA . PRO A 1 105 ? -6.558 15.780 26.669 1.00 93.94 105 PRO A CA 1
ATOM 838 C C . PRO A 1 105 ? -6.019 15.181 27.977 1.00 93.94 105 PRO A C 1
ATOM 840 O O . PRO A 1 105 ? -6.295 14.030 28.342 1.00 93.94 105 PRO A O 1
ATOM 843 N N . GLU A 1 106 ? -5.198 15.958 28.685 1.00 93.25 106 GLU A N 1
ATOM 844 C CA . GLU A 1 106 ? -4.553 15.534 29.933 1.00 93.25 106 GLU A CA 1
ATOM 845 C C . GLU A 1 106 ? -5.566 15.192 31.035 1.00 93.25 106 GLU A C 1
ATOM 847 O O . GLU A 1 106 ? -5.290 14.338 31.881 1.00 93.25 106 GLU A O 1
ATOM 852 N N . GLU A 1 107 ? -6.755 15.796 31.006 1.00 92.81 107 GLU A N 1
ATOM 853 C CA . GLU A 1 107 ? -7.877 15.498 31.898 1.00 92.81 107 GLU A CA 1
ATOM 854 C C . GLU A 1 107 ? -8.383 14.054 31.774 1.00 92.81 107 GLU A C 1
ATOM 856 O O . GLU A 1 107 ? -8.863 13.487 32.756 1.00 92.81 107 GLU A O 1
ATOM 861 N N . LEU A 1 108 ? -8.205 13.425 30.607 1.00 93.19 108 LEU A N 1
ATOM 862 C CA . LEU A 1 108 ? -8.485 12.002 30.387 1.00 93.19 108 LEU A CA 1
ATOM 863 C C . LEU A 1 108 ? -7.274 11.109 30.706 1.00 93.19 108 LEU A C 1
ATOM 865 O O . LEU A 1 108 ? -7.331 9.888 30.552 1.00 93.19 108 LEU A O 1
ATOM 869 N N . GLY A 1 109 ? -6.175 11.702 31.180 1.00 91.06 109 GLY A N 1
ATOM 870 C CA . GLY A 1 109 ? -4.920 11.018 31.482 1.00 91.06 109 GLY A CA 1
ATOM 871 C C . GLY A 1 109 ? -4.040 10.753 30.257 1.00 91.06 109 GLY A C 1
ATOM 872 O O . GLY A 1 109 ? -3.093 9.971 30.364 1.00 91.06 109 GLY A O 1
ATOM 873 N N . LEU A 1 110 ? -4.329 11.382 29.113 1.00 93.94 110 LEU A N 1
ATOM 874 C CA . LEU A 1 110 ? -3.591 11.196 27.862 1.00 93.94 110 LEU A CA 1
ATOM 875 C C . LEU A 1 110 ? -2.449 12.211 27.738 1.00 93.94 110 LEU A C 1
ATOM 877 O O . LEU A 1 110 ? -2.618 13.386 28.047 1.00 93.94 110 LEU A O 1
ATOM 881 N N . LYS A 1 111 ? -1.269 11.764 27.295 1.00 91.94 111 LYS A N 1
ATOM 882 C CA . LYS A 1 111 ? -0.073 12.610 27.118 1.00 91.94 111 LYS A CA 1
ATOM 883 C C . LYS A 1 111 ? 0.686 12.229 25.845 1.00 91.94 111 LYS A C 1
ATOM 885 O O . LYS A 1 111 ? 0.648 11.090 25.390 1.00 91.94 111 LYS A O 1
ATOM 890 N N . ALA A 1 112 ? 1.422 13.177 25.269 1.00 81.94 112 ALA A N 1
ATOM 891 C CA . ALA A 1 112 ? 2.126 12.949 24.003 1.00 81.94 112 ALA A CA 1
ATOM 892 C C . ALA A 1 112 ? 3.295 11.948 24.131 1.00 81.94 112 ALA A C 1
ATOM 894 O O . ALA A 1 112 ? 3.556 11.181 23.210 1.00 81.94 112 ALA A O 1
ATOM 895 N N . GLY A 1 113 ? 3.990 11.934 25.276 1.00 80.44 113 GLY A N 1
ATOM 896 C CA . GLY A 1 113 ? 5.252 11.201 25.470 1.00 80.44 113 GLY A CA 1
ATOM 897 C C . GLY A 1 113 ? 5.189 9.925 26.319 1.00 80.44 113 GLY A C 1
ATOM 898 O O . GLY A 1 113 ? 6.238 9.439 26.724 1.00 80.44 113 GLY A O 1
ATOM 899 N N . ASN A 1 114 ? 4.003 9.404 26.637 1.00 83.12 114 ASN A N 1
ATOM 900 C CA . ASN A 1 114 ? 3.811 8.192 27.453 1.00 83.12 114 ASN A CA 1
ATOM 901 C C . ASN A 1 114 ? 3.122 7.079 26.645 1.00 83.12 114 ASN A C 1
ATOM 903 O O . ASN A 1 114 ? 2.095 6.535 27.042 1.00 83.12 114 ASN A O 1
ATOM 907 N N . TYR A 1 115 ? 3.630 6.794 25.451 1.00 80.25 115 TYR A N 1
ATOM 908 C CA . TYR A 1 115 ? 3.267 5.557 24.770 1.00 80.25 115 TYR A CA 1
ATOM 909 C C . TYR A 1 115 ? 4.096 4.417 25.391 1.00 80.25 115 TYR A C 1
ATOM 911 O O . TYR A 1 115 ? 5.320 4.574 25.466 1.00 80.25 115 TYR A O 1
ATOM 919 N N . PRO A 1 116 ? 3.496 3.290 25.828 1.00 88.56 116 PRO A N 1
ATOM 920 C CA . PRO A 1 116 ? 2.142 2.808 25.516 1.00 88.56 116 PRO A CA 1
ATOM 921 C C . PRO A 1 116 ? 1.047 3.128 26.560 1.00 88.56 116 PRO A C 1
ATOM 923 O O . PRO A 1 116 ? -0.093 2.693 26.408 1.00 88.56 116 PRO A O 1
ATOM 926 N N . GLU A 1 117 ? 1.327 3.871 27.633 1.00 92.50 117 GLU A N 1
ATOM 927 C CA . GLU A 1 117 ? 0.346 4.138 28.698 1.00 92.50 117 GLU A CA 1
ATOM 928 C C . GLU A 1 117 ? -0.906 4.891 28.211 1.00 92.50 117 GLU A C 1
ATOM 930 O O . GLU A 1 117 ? -2.021 4.551 28.611 1.00 92.50 117 GLU A O 1
ATOM 935 N N . SER A 1 118 ? -0.753 5.885 27.328 1.00 92.25 118 SER A N 1
ATOM 936 C CA . SER A 1 118 ? -1.899 6.594 26.730 1.00 92.25 118 SER A CA 1
ATOM 937 C C . SER A 1 118 ? -2.764 5.691 25.851 1.00 92.25 118 SER A C 1
ATOM 939 O O . SER A 1 118 ? -3.984 5.836 25.837 1.00 92.25 118 SER A O 1
ATOM 941 N N . GLU A 1 119 ? -2.164 4.730 25.149 1.00 91.50 119 GLU A N 1
ATOM 942 C CA . GLU A 1 119 ? -2.907 3.757 24.344 1.00 91.50 119 GLU A CA 1
ATOM 943 C C . GLU A 1 119 ? -3.733 2.827 25.242 1.00 91.50 119 GLU A C 1
ATOM 945 O O . GLU A 1 119 ? -4.921 2.617 24.998 1.00 91.50 119 GLU A O 1
ATOM 950 N N . ALA A 1 120 ? -3.143 2.339 26.338 1.00 94.25 120 ALA A N 1
ATOM 951 C CA . ALA A 1 120 ? -3.864 1.547 27.331 1.00 94.25 120 ALA A CA 1
ATOM 952 C C . ALA A 1 120 ? -5.023 2.336 27.967 1.00 94.25 120 ALA A C 1
ATOM 954 O O . ALA A 1 120 ? -6.094 1.777 28.213 1.00 94.25 120 ALA A O 1
ATOM 955 N N . LYS A 1 121 ? -4.847 3.645 28.188 1.00 96.50 121 LYS A N 1
ATOM 956 C CA . LYS A 1 121 ? -5.916 4.502 28.710 1.00 96.50 121 LYS A CA 1
ATOM 957 C C . LYS A 1 121 ? -7.047 4.708 27.700 1.00 96.50 121 LYS A C 1
ATOM 959 O O . LYS A 1 121 ? -8.215 4.630 28.072 1.00 96.50 121 LYS A O 1
ATOM 964 N N . LEU A 1 122 ? -6.719 4.911 26.425 1.00 97.44 122 LEU A N 1
ATOM 965 C CA . LEU A 1 122 ? -7.708 4.969 25.344 1.00 97.44 122 LEU A CA 1
ATOM 966 C C . LEU A 1 122 ? -8.493 3.658 25.228 1.00 97.44 122 LEU A C 1
ATOM 968 O O . LEU A 1 122 ? -9.715 3.685 25.116 1.00 97.44 122 LEU A O 1
ATOM 972 N N . MET A 1 123 ? -7.817 2.514 25.336 1.00 97.44 123 MET A N 1
ATOM 973 C CA . MET A 1 123 ? -8.456 1.196 25.381 1.00 97.44 123 MET A CA 1
ATOM 974 C C . MET A 1 123 ? -9.462 1.063 26.530 1.00 97.44 123 MET A C 1
ATOM 976 O O . MET A 1 123 ? -10.564 0.545 26.331 1.00 97.44 123 MET A O 1
ATOM 980 N N . GLU A 1 124 ? -9.102 1.532 27.727 1.00 97.25 124 GLU A N 1
ATOM 981 C CA . GLU A 1 124 ? -9.989 1.552 28.896 1.00 97.25 124 GLU A CA 1
ATOM 982 C C . GLU A 1 124 ? -11.235 2.412 28.632 1.00 97.25 124 GLU A C 1
ATOM 984 O O . GLU A 1 124 ? -12.357 1.951 28.845 1.00 97.25 124 GLU A O 1
ATOM 989 N N . LEU A 1 125 ? -11.052 3.624 28.097 1.00 98.19 125 LEU A N 1
ATOM 990 C CA . LEU A 1 125 ? -12.153 4.530 27.757 1.00 98.19 125 LEU A CA 1
ATOM 991 C C . LEU A 1 125 ? -13.094 3.901 26.720 1.00 98.19 125 LEU A C 1
ATOM 993 O O . LEU A 1 125 ? -14.301 3.829 26.948 1.00 98.19 125 LEU A O 1
ATOM 997 N N . LEU A 1 126 ? -12.544 3.350 25.634 1.00 98.00 126 LEU A N 1
ATOM 998 C CA . LEU A 1 126 ? -13.312 2.688 24.572 1.00 98.00 126 LEU A CA 1
ATOM 999 C C . LEU A 1 126 ? -14.067 1.439 25.053 1.00 98.00 126 LEU A C 1
ATOM 1001 O O . LEU A 1 126 ? -15.038 1.024 24.416 1.00 98.00 126 LEU A O 1
ATOM 1005 N N . SER A 1 127 ? -13.655 0.835 26.171 1.00 96.62 127 SER A N 1
ATOM 1006 C CA . SER A 1 127 ? -14.308 -0.351 26.741 1.00 96.62 127 SER A CA 1
ATOM 1007 C C . SER A 1 127 ? -15.650 -0.041 27.414 1.00 96.62 127 SER A C 1
ATOM 1009 O O . SER A 1 127 ? -16.421 -0.961 27.686 1.00 96.62 127 SER A O 1
ATOM 1011 N N . THR A 1 128 ? -15.974 1.232 27.655 1.00 96.81 128 THR A N 1
ATOM 1012 C CA . THR A 1 128 ? -17.218 1.651 28.320 1.00 96.81 128 THR A CA 1
ATOM 1013 C C . THR A 1 128 ? -17.980 2.670 27.481 1.00 96.81 128 THR A C 1
ATOM 1015 O O . THR A 1 128 ? -17.380 3.440 26.741 1.00 96.81 128 THR A O 1
ATOM 1018 N N . HIS A 1 129 ? -19.310 2.695 27.598 1.00 95.88 129 HIS A N 1
ATOM 1019 C CA . HIS A 1 129 ? -20.119 3.701 26.902 1.00 95.88 129 HIS A CA 1
ATOM 1020 C C . HIS A 1 129 ? -19.796 5.125 27.389 1.00 95.88 129 HIS A C 1
ATOM 1022 O O . HIS A 1 129 ? -19.624 6.026 26.581 1.00 95.88 129 HIS A O 1
ATOM 1028 N N . GLU A 1 130 ? -19.613 5.318 28.700 1.00 97.88 130 GLU A N 1
ATOM 1029 C CA . GLU A 1 130 ? -19.236 6.620 29.272 1.00 97.88 130 GLU A CA 1
ATOM 1030 C C . GLU A 1 130 ? -17.887 7.125 28.737 1.00 97.88 130 GLU A C 1
ATOM 1032 O O . GLU A 1 130 ? -17.780 8.278 28.324 1.00 97.88 130 GLU A O 1
ATOM 1037 N N . GLY A 1 131 ? -16.866 6.264 28.682 1.00 98.06 131 GLY A N 1
ATOM 1038 C CA . GLY A 1 131 ? -15.565 6.637 28.128 1.00 98.06 131 GLY A CA 1
ATOM 1039 C C . GLY A 1 131 ? -15.612 6.912 26.621 1.00 98.06 131 GLY A C 1
ATOM 1040 O O . GLY A 1 131 ? -14.919 7.811 26.143 1.00 98.06 131 GLY A O 1
ATOM 1041 N N . ARG A 1 132 ? -16.467 6.206 25.869 1.00 98.06 132 ARG A N 1
ATOM 1042 C CA . ARG A 1 132 ? -16.725 6.511 24.453 1.00 98.06 132 ARG A CA 1
ATOM 1043 C C . ARG A 1 132 ? -17.368 7.882 24.263 1.00 98.06 132 ARG A C 1
ATOM 1045 O O . ARG A 1 132 ? -16.909 8.625 23.402 1.00 98.06 132 ARG A O 1
ATOM 1052 N N . GLU A 1 133 ? -18.340 8.260 25.091 1.00 98.25 133 GLU A N 1
ATOM 1053 C CA . GLU A 1 133 ? -18.942 9.601 25.044 1.00 98.25 133 GLU A CA 1
ATOM 1054 C C . GLU A 1 133 ? -17.926 10.701 25.401 1.00 98.25 133 GLU A C 1
ATOM 1056 O O . GLU A 1 133 ? -17.909 11.756 24.770 1.00 98.25 133 GLU A O 1
ATOM 1061 N N . GLN A 1 134 ? -17.015 10.452 26.350 1.00 98.38 134 GLN A N 1
ATOM 1062 C CA . GLN A 1 134 ? -15.919 11.385 26.646 1.00 98.38 134 GLN A CA 1
ATOM 1063 C C . GLN A 1 134 ? -15.005 11.600 25.432 1.00 98.38 134 GLN A C 1
ATOM 1065 O O . GLN A 1 134 ? -14.704 12.741 25.087 1.00 98.38 134 GLN A O 1
ATOM 1070 N N . LEU A 1 135 ? -14.588 10.519 24.768 1.00 98.19 135 LEU A N 1
ATOM 1071 C CA . LEU A 1 135 ? -13.742 10.597 23.573 1.00 98.19 135 LEU A CA 1
ATOM 1072 C C . LEU A 1 135 ? -14.462 11.245 22.391 1.00 98.19 135 LEU A C 1
ATOM 1074 O O . LEU A 1 135 ? -13.861 12.028 21.660 1.00 98.19 135 LEU A O 1
ATOM 1078 N N . LYS A 1 136 ? -15.751 10.953 22.227 1.00 98.25 136 LYS A N 1
ATOM 1079 C CA . LYS A 1 136 ? -16.598 11.565 21.210 1.00 98.25 136 LYS A CA 1
ATOM 1080 C C . LYS A 1 136 ? -16.632 13.087 21.351 1.00 98.25 136 LYS A C 1
ATOM 1082 O O . LYS A 1 136 ? -16.368 13.767 20.369 1.00 98.25 136 LYS A O 1
ATOM 1087 N N . ASN A 1 137 ? -16.842 13.611 22.561 1.00 98.12 137 ASN A N 1
ATOM 1088 C CA . ASN A 1 137 ? -16.844 15.060 22.802 1.00 98.12 137 ASN A CA 1
ATOM 1089 C C . ASN A 1 137 ? -15.511 15.721 22.406 1.00 98.12 137 ASN A C 1
ATOM 1091 O O . ASN A 1 137 ? -15.509 16.792 21.807 1.00 98.12 137 ASN A O 1
ATOM 1095 N N . VAL A 1 138 ? -14.378 15.073 22.707 1.00 98.06 138 VAL A N 1
ATOM 1096 C CA . VAL A 1 138 ? -13.046 15.572 22.316 1.00 98.06 138 VAL A CA 1
ATOM 1097 C C . VAL A 1 138 ? -12.898 15.616 20.791 1.00 98.06 138 VAL A C 1
ATOM 1099 O O . VAL A 1 138 ? -12.370 16.580 20.241 1.00 98.06 138 VAL A O 1
ATOM 1102 N N . LEU A 1 139 ? -13.357 14.576 20.094 1.00 98.25 139 LEU A N 1
ATOM 1103 C CA . LEU A 1 139 ? -13.269 14.503 18.635 1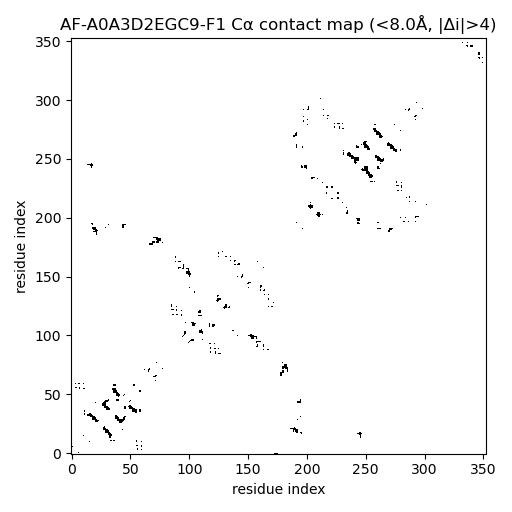.00 98.25 139 LEU A CA 1
ATOM 1104 C C . LEU A 1 139 ? -14.243 15.461 17.932 1.00 98.25 139 LEU A C 1
ATOM 1106 O O . LEU A 1 139 ? -13.891 15.995 16.883 1.00 98.25 139 LEU A O 1
ATOM 1110 N N . GLU A 1 140 ? -15.434 15.691 18.493 1.00 98.44 140 GLU A N 1
ATOM 1111 C CA . GLU A 1 140 ? -16.404 16.674 17.989 1.00 98.44 140 GLU A CA 1
ATOM 1112 C C . GLU A 1 140 ? -15.858 18.105 18.113 1.00 98.44 140 GLU A C 1
ATOM 1114 O O . GLU A 1 140 ? -15.875 18.835 17.124 1.00 98.44 140 GLU A O 1
ATOM 1119 N N . ASP A 1 141 ? -15.271 18.474 19.258 1.00 98.06 141 ASP A N 1
ATOM 1120 C CA . ASP A 1 141 ? -14.589 19.770 19.430 1.00 98.06 141 ASP A CA 1
ATOM 1121 C C . ASP A 1 141 ? -13.454 19.955 18.409 1.00 98.06 141 ASP A C 1
ATOM 1123 O O . ASP A 1 141 ? -13.372 20.974 17.717 1.00 98.06 141 ASP A O 1
ATOM 1127 N N . ALA A 1 142 ? -12.611 18.930 18.240 1.00 97.62 142 ALA A N 1
ATOM 1128 C CA . ALA A 1 142 ? -11.535 18.965 17.256 1.00 97.62 142 ALA A CA 1
ATOM 1129 C C . ALA A 1 142 ? -12.071 19.127 15.821 1.00 97.62 142 ALA A C 1
ATOM 1131 O O . ALA A 1 142 ? -11.519 19.910 15.044 1.00 97.62 142 ALA A O 1
ATOM 1132 N N . ALA A 1 143 ? -13.153 18.426 15.464 1.00 97.88 143 ALA A N 1
ATOM 1133 C CA . ALA A 1 143 ? -13.802 18.558 14.160 1.00 97.88 143 ALA A CA 1
ATOM 1134 C C . ALA A 1 143 ? -14.344 19.977 13.932 1.00 97.88 143 ALA A C 1
ATOM 1136 O O . ALA A 1 143 ? -14.120 20.555 12.867 1.00 97.88 143 ALA A O 1
ATOM 1137 N N . GLU A 1 144 ? -15.009 20.565 14.930 1.00 98.19 144 GLU A N 1
ATOM 1138 C CA . GLU A 1 144 ? -15.544 21.927 14.857 1.00 98.19 144 GLU A CA 1
ATOM 1139 C C . GLU A 1 144 ? -14.433 22.968 14.676 1.00 98.19 144 GLU A C 1
ATOM 1141 O O . GLU A 1 144 ? -14.544 23.842 13.810 1.00 98.19 144 GLU A O 1
ATOM 1146 N N . ARG A 1 145 ? -13.330 22.844 15.424 1.00 97.81 145 ARG A N 1
ATOM 1147 C CA . ARG A 1 145 ? -12.163 23.736 15.319 1.00 97.81 145 ARG A CA 1
ATOM 1148 C C . ARG A 1 145 ? -11.452 23.619 13.972 1.00 97.81 145 ARG A C 1
ATOM 1150 O O . ARG A 1 145 ? -11.007 24.628 13.424 1.00 97.81 145 ARG A O 1
ATOM 1157 N N . LEU A 1 146 ? -11.363 22.413 13.411 1.00 97.25 146 LEU A N 1
ATOM 1158 C CA . LEU A 1 146 ? -10.825 22.201 12.064 1.00 97.25 146 LEU A CA 1
ATOM 1159 C C . LEU A 1 146 ? -11.754 22.782 10.987 1.00 97.25 146 LEU A C 1
ATOM 1161 O O . LEU A 1 146 ? -11.285 23.420 10.046 1.00 97.25 146 LEU A O 1
ATOM 1165 N N . ALA A 1 147 ? -13.070 22.605 11.127 1.00 97.12 147 ALA A N 1
ATOM 1166 C CA . ALA A 1 147 ? -14.056 23.114 10.175 1.00 97.12 147 ALA A CA 1
ATOM 1167 C C . ALA A 1 147 ? -14.171 24.650 10.196 1.00 97.12 147 ALA A C 1
ATOM 1169 O O . ALA A 1 147 ? -14.399 25.266 9.152 1.00 97.12 147 ALA A O 1
ATOM 1170 N N . SER A 1 148 ? -14.005 25.276 11.365 1.00 97.44 148 SER A N 1
ATOM 1171 C CA . SER A 1 148 ? -14.029 26.735 11.531 1.00 97.44 148 SER A CA 1
ATOM 1172 C C . SER A 1 148 ? -12.722 27.420 11.111 1.00 97.44 148 SER A C 1
ATOM 1174 O O . SER A 1 148 ? -12.708 28.636 10.903 1.00 97.44 148 SER A O 1
ATOM 1176 N N . GLY A 1 149 ? -11.634 26.654 10.971 1.00 96.62 149 GLY A N 1
ATOM 1177 C CA . GLY A 1 149 ? -10.283 27.167 10.741 1.00 96.62 149 GLY A CA 1
ATOM 1178 C C . GLY A 1 149 ? -9.610 27.725 11.999 1.00 96.62 149 GLY A C 1
ATOM 1179 O O . GLY A 1 149 ? -8.583 28.392 11.896 1.00 96.62 149 GLY A O 1
ATOM 1180 N N . GLU A 1 150 ? -10.175 27.477 13.184 1.00 96.94 150 GLU A N 1
ATOM 1181 C CA . GLU A 1 150 ? -9.531 27.779 14.467 1.00 96.94 150 GLU A CA 1
ATOM 1182 C C . GLU A 1 150 ? -8.294 26.898 14.702 1.00 96.94 150 GLU A C 1
ATOM 1184 O O . GLU A 1 150 ? -7.317 27.341 15.309 1.00 96.94 150 GLU A O 1
ATOM 1189 N N . ALA A 1 151 ? -8.321 25.669 14.185 1.00 95.75 151 ALA A N 1
ATOM 1190 C CA . ALA A 1 151 ? -7.202 24.741 14.194 1.00 95.75 151 ALA A CA 1
ATOM 1191 C C . ALA A 1 151 ? -6.855 24.270 12.775 1.00 95.75 151 ALA A C 1
ATOM 1193 O O . ALA A 1 151 ? -7.697 24.220 11.881 1.00 95.75 151 ALA A O 1
ATOM 1194 N N . GLU A 1 152 ? -5.601 23.862 12.590 1.00 95.88 152 GLU A N 1
ATOM 1195 C CA . GLU A 1 152 ? -5.124 23.198 11.379 1.00 95.88 152 GLU A CA 1
ATOM 1196 C C . GLU A 1 152 ? -4.303 21.965 11.762 1.00 95.88 152 GLU A C 1
ATOM 1198 O O . GLU A 1 152 ? -3.500 22.016 12.698 1.00 95.88 152 GLU A O 1
ATOM 1203 N N . LEU A 1 153 ? -4.453 20.879 10.998 1.00 96.69 153 LEU A N 1
ATOM 1204 C CA . LEU A 1 153 ? -3.667 19.662 11.197 1.00 96.69 153 LEU A CA 1
ATOM 1205 C C . LEU A 1 153 ? -2.171 19.926 10.973 1.00 96.69 153 LEU A C 1
ATOM 1207 O O . LEU A 1 153 ? -1.769 20.365 9.890 1.00 96.69 153 LEU A O 1
ATOM 1211 N N . LYS A 1 154 ? -1.340 19.570 11.959 1.00 95.56 154 LYS A N 1
ATOM 1212 C CA . LYS A 1 154 ? 0.125 19.565 11.840 1.00 95.56 154 LYS A CA 1
ATOM 1213 C C . LYS A 1 154 ? 0.590 18.466 10.898 1.00 95.56 154 LYS A C 1
ATOM 1215 O O . LYS A 1 154 ? 1.360 18.729 9.974 1.00 95.56 154 LYS A O 1
ATOM 1220 N N . TRP A 1 155 ? 0.082 17.251 11.094 1.00 91.69 155 TRP A N 1
ATOM 1221 C CA . TRP A 1 155 ? 0.339 16.116 10.218 1.00 91.69 155 TRP A CA 1
ATOM 1222 C C . TRP A 1 155 ? -0.943 15.676 9.514 1.00 91.69 155 TRP A C 1
ATOM 1224 O O . TRP A 1 155 ? -1.905 15.249 10.141 1.00 91.69 155 TRP A O 1
ATOM 1234 N N . ARG A 1 156 ? -0.965 15.764 8.179 1.00 87.50 156 ARG A N 1
ATOM 1235 C CA . ARG A 1 156 ? -2.180 15.502 7.380 1.00 87.50 156 ARG A CA 1
ATOM 1236 C C . ARG A 1 156 ? -2.458 14.018 7.132 1.00 87.50 156 ARG A C 1
ATOM 1238 O O . ARG A 1 156 ? -3.542 13.680 6.680 1.00 87.50 156 ARG A O 1
ATOM 1245 N N . HIS A 1 157 ? -1.497 13.137 7.408 1.00 87.75 157 HIS A N 1
ATOM 1246 C CA . HIS A 1 157 ? -1.629 11.689 7.196 1.00 87.75 157 HIS A CA 1
ATOM 1247 C C . HIS A 1 157 ? -2.254 10.948 8.394 1.00 87.75 157 HIS A C 1
ATOM 1249 O O . HIS A 1 157 ? -1.973 9.773 8.608 1.00 87.75 157 HIS A O 1
ATOM 1255 N N . VAL A 1 158 ? -3.088 11.633 9.178 1.00 93.88 158 VAL A N 1
ATOM 1256 C CA . VAL A 1 158 ? -3.890 11.040 10.259 1.00 93.88 158 VAL A CA 1
ATOM 1257 C C . VAL A 1 158 ? -5.305 10.726 9.768 1.00 93.88 158 VAL A C 1
ATOM 1259 O O . VAL A 1 158 ? -5.735 11.210 8.719 1.00 93.88 158 VAL A O 1
ATOM 1262 N N . LYS A 1 159 ? -6.049 9.907 10.517 1.00 95.69 159 LYS A N 1
ATOM 1263 C CA . LYS A 1 159 ? -7.477 9.690 10.249 1.00 95.69 159 LYS A CA 1
ATOM 1264 C C . LYS A 1 159 ? -8.271 10.959 10.570 1.00 95.69 159 LYS A C 1
ATOM 1266 O O . LYS A 1 159 ? -7.923 11.669 11.507 1.00 95.69 159 LYS A O 1
ATOM 1271 N N . SER A 1 160 ? -9.315 11.243 9.790 1.00 95.56 160 SER A N 1
ATOM 1272 C CA . SER A 1 160 ? -10.156 12.424 10.020 1.00 95.56 160 SER A CA 1
ATOM 1273 C C . SER A 1 160 ? -11.026 12.240 11.270 1.00 95.56 160 SER A C 1
ATOM 1275 O O . SER A 1 160 ? -11.367 11.098 11.604 1.00 95.56 160 SER A O 1
ATOM 1277 N N . PRO A 1 161 ? -11.414 13.326 11.959 1.00 96.81 161 PRO A N 1
ATOM 1278 C CA . PRO A 1 161 ? -12.259 13.211 13.140 1.00 96.81 161 PRO A CA 1
ATOM 1279 C C . PRO A 1 161 ? -13.637 12.623 12.809 1.00 96.81 161 PRO A C 1
ATOM 1281 O O . PRO A 1 161 ? -14.146 11.828 13.589 1.00 96.81 161 PRO A O 1
ATOM 1284 N N . GLU A 1 162 ? -14.211 12.897 11.632 1.00 96.38 162 GLU A N 1
ATOM 1285 C CA . GLU A 1 162 ? -15.497 12.318 11.207 1.00 96.38 162 GLU A CA 1
ATOM 1286 C C . GLU A 1 162 ? -15.411 10.795 11.074 1.00 96.38 162 GLU A C 1
ATOM 1288 O O . GLU A 1 162 ? -16.313 10.074 11.504 1.00 96.38 162 GLU A O 1
ATOM 1293 N N . TYR A 1 163 ? -14.304 10.298 10.513 1.00 95.62 163 TYR A N 1
ATOM 1294 C CA . TYR A 1 163 ? -14.036 8.867 10.462 1.00 95.62 163 TYR A CA 1
ATOM 1295 C C . TYR A 1 163 ? -13.910 8.298 11.882 1.00 95.62 163 TYR A C 1
ATOM 1297 O O . TYR A 1 163 ? -14.595 7.334 12.204 1.00 95.62 163 TYR A O 1
ATOM 1305 N N . LEU A 1 164 ? -13.117 8.915 12.765 1.00 97.88 164 LEU A N 1
ATOM 1306 C CA . LEU A 1 164 ? -12.928 8.422 14.138 1.00 97.88 164 LEU A CA 1
ATOM 1307 C C . LEU A 1 164 ? -14.234 8.407 14.947 1.00 97.88 164 LEU A C 1
ATOM 1309 O O . LEU A 1 164 ? -14.490 7.460 15.688 1.00 97.88 164 LEU A O 1
ATOM 1313 N N . LEU A 1 165 ? -15.086 9.415 14.766 1.00 98.00 165 LEU A N 1
ATOM 1314 C CA . LEU A 1 165 ? -16.425 9.465 15.352 1.00 98.00 165 LEU A CA 1
ATOM 1315 C C . LEU A 1 165 ? -17.303 8.315 14.851 1.00 98.00 165 LEU A C 1
ATOM 1317 O O . LEU A 1 165 ? -18.017 7.698 15.642 1.00 98.00 165 LEU A O 1
ATOM 1321 N N . SER A 1 166 ? -17.226 7.986 13.557 1.00 95.12 166 SER A N 1
ATOM 1322 C CA . SER A 1 166 ? -17.947 6.835 13.002 1.00 95.12 166 SER A CA 1
ATOM 1323 C C . SER A 1 166 ? -17.460 5.502 13.582 1.00 95.12 166 SER A C 1
ATOM 1325 O O . SER A 1 166 ? -18.276 4.625 13.858 1.00 95.12 166 SER A O 1
ATOM 1327 N N . GLU A 1 167 ? -16.163 5.378 13.869 1.00 95.88 167 GLU A N 1
ATOM 1328 C CA . GLU A 1 167 ? -15.587 4.188 14.500 1.00 95.88 167 GLU A CA 1
ATOM 1329 C C . GLU A 1 167 ? -16.048 4.036 15.960 1.00 95.88 167 GLU A C 1
ATOM 1331 O O . GLU A 1 167 ? -16.388 2.934 16.389 1.00 95.88 167 GLU A O 1
ATOM 1336 N N . ILE A 1 168 ? -16.138 5.137 16.719 1.00 96.94 168 ILE A N 1
ATOM 1337 C CA . ILE A 1 168 ? -16.727 5.120 18.070 1.00 96.94 168 ILE A CA 1
ATOM 1338 C C . ILE A 1 168 ? -18.202 4.711 18.006 1.00 96.94 168 ILE A C 1
ATOM 1340 O O . ILE A 1 168 ? -18.627 3.843 18.770 1.00 96.94 168 ILE A O 1
ATOM 1344 N N . ALA A 1 169 ? -18.971 5.278 17.073 1.00 94.50 169 ALA A N 1
ATOM 1345 C CA . ALA A 1 169 ? -20.377 4.926 16.894 1.00 94.50 169 ALA A CA 1
ATOM 1346 C C . ALA A 1 169 ? -20.563 3.441 16.537 1.00 94.50 169 ALA A C 1
ATOM 1348 O O . ALA A 1 169 ? -21.528 2.815 16.975 1.00 94.50 169 ALA A O 1
ATOM 1349 N N . ASP A 1 170 ? -19.634 2.855 15.778 1.00 92.19 170 ASP A N 1
ATOM 1350 C CA . ASP A 1 170 ? -19.643 1.432 15.444 1.00 92.19 170 ASP A CA 1
ATOM 1351 C C . ASP A 1 170 ? -19.394 0.536 16.668 1.00 92.19 170 ASP A C 1
ATOM 1353 O O . ASP A 1 170 ? -20.024 -0.519 16.775 1.00 92.19 170 ASP A O 1
ATOM 1357 N N . LEU A 1 171 ? -18.578 0.973 17.636 1.00 93.62 171 LEU A N 1
ATOM 1358 C CA . LEU A 1 171 ? -18.377 0.263 18.909 1.00 93.62 171 LEU A CA 1
ATOM 1359 C C . LEU A 1 171 ? -19.623 0.261 19.814 1.00 93.62 171 LEU A C 1
ATOM 1361 O O . LEU A 1 171 ? -19.755 -0.638 20.647 1.00 93.62 171 LEU A O 1
ATOM 1365 N N . ASP A 1 172 ? -20.531 1.229 19.658 1.00 91.94 172 ASP A N 1
ATOM 1366 C CA . ASP A 1 172 ? -21.817 1.290 20.375 1.00 91.94 172 ASP A CA 1
ATOM 1367 C C . ASP A 1 172 ? -22.934 0.468 19.711 1.00 91.94 172 ASP A C 1
ATOM 1369 O O . ASP A 1 172 ? -24.008 0.293 20.294 1.00 91.94 172 ASP A O 1
ATOM 1373 N N . ARG A 1 173 ? -22.715 -0.056 18.499 1.00 90.50 173 ARG A N 1
ATOM 1374 C CA . ARG A 1 173 ? -23.733 -0.855 17.811 1.00 90.50 173 ARG A CA 1
ATOM 1375 C C . ARG A 1 173 ? -23.961 -2.192 18.507 1.00 90.50 173 ARG A C 1
ATOM 1377 O O . ARG A 1 173 ? -23.043 -2.839 19.009 1.00 90.50 173 ARG A O 1
ATOM 1384 N N . GLU A 1 174 ? -25.205 -2.660 18.429 1.00 87.88 174 GLU A N 1
ATOM 1385 C CA . GLU A 1 174 ? -25.564 -4.013 18.843 1.00 87.88 174 GLU A CA 1
ATOM 1386 C C . GLU A 1 174 ? -24.754 -5.055 18.056 1.00 87.88 174 GLU A C 1
ATOM 1388 O O . GLU A 1 174 ? -24.695 -5.033 16.816 1.00 87.88 174 GLU A O 1
ATOM 1393 N N . ARG A 1 175 ? -24.128 -5.971 18.802 1.00 85.88 175 ARG A N 1
ATOM 1394 C CA . ARG A 1 175 ? -23.334 -7.064 18.245 1.00 85.88 175 ARG A CA 1
ATOM 1395 C C . ARG A 1 175 ? -24.239 -8.201 17.825 1.00 85.88 175 ARG A C 1
ATOM 1397 O O . ARG A 1 175 ? -25.117 -8.619 18.571 1.00 85.88 175 ARG A O 1
ATOM 1404 N N . LEU A 1 176 ? -23.979 -8.704 16.628 1.00 89.19 176 LEU A N 1
ATOM 1405 C CA . LEU A 1 176 ? -24.601 -9.922 16.142 1.00 89.19 176 LEU A CA 1
ATOM 1406 C C . LEU A 1 176 ? -23.727 -11.103 16.555 1.00 89.19 176 LEU A C 1
ATOM 1408 O O . LEU A 1 176 ? -22.503 -11.040 16.436 1.00 89.19 176 LEU A O 1
ATOM 1412 N N . GLU A 1 177 ? -24.364 -12.160 17.041 1.00 90.81 177 GLU A N 1
ATOM 1413 C CA . GLU A 1 177 ? -23.699 -13.419 17.354 1.00 90.81 177 GLU A CA 1
ATOM 1414 C C . GLU A 1 177 ? -23.796 -14.363 16.155 1.00 90.81 177 GLU A C 1
ATOM 1416 O O . GLU A 1 177 ? -24.855 -14.498 15.539 1.00 90.81 177 GLU A O 1
ATOM 1421 N N . PHE A 1 178 ? -22.685 -15.028 15.845 1.00 93.69 178 PHE A N 1
ATOM 1422 C CA . PHE A 1 178 ? -22.587 -16.000 14.761 1.00 93.69 178 PHE A CA 1
ATOM 1423 C C . PHE A 1 178 ? -22.003 -17.318 15.278 1.00 93.69 178 PHE A C 1
ATOM 1425 O O . PHE A 1 178 ? -21.316 -17.319 16.305 1.00 93.69 178 PHE A O 1
ATOM 1432 N N . PRO A 1 179 ? -22.260 -18.449 14.597 1.00 96.38 179 PRO A N 1
ATOM 1433 C CA . PRO A 1 179 ? -21.639 -19.717 14.951 1.00 96.38 179 PRO A CA 1
ATOM 1434 C C . PRO A 1 179 ? -20.112 -19.633 14.830 1.00 96.38 179 PRO A C 1
ATOM 1436 O O . PRO A 1 179 ? -19.590 -19.133 13.837 1.00 96.38 179 PRO A O 1
ATOM 1439 N N . LEU A 1 180 ? -19.402 -20.151 15.833 1.00 96.50 180 LEU A N 1
ATOM 1440 C CA . LEU A 1 180 ? -17.941 -20.162 15.881 1.00 96.50 180 LEU A CA 1
ATOM 1441 C C . LEU A 1 180 ? -17.441 -21.596 16.110 1.00 96.50 180 LEU A C 1
ATOM 1443 O O . LEU A 1 180 ? -17.707 -22.158 17.175 1.00 96.50 180 LEU A O 1
ATOM 1447 N N . PRO A 1 181 ? -16.750 -22.213 15.138 1.00 95.94 181 PRO A N 1
ATOM 1448 C CA . PRO A 1 181 ? -16.120 -23.515 15.316 1.00 95.94 181 PRO A CA 1
ATOM 1449 C C . PRO A 1 181 ? -14.835 -23.402 16.150 1.00 95.94 181 PRO A C 1
ATOM 1451 O O . PRO A 1 181 ? -14.223 -22.337 16.244 1.00 95.94 181 PRO A O 1
ATOM 1454 N N . ASP A 1 182 ? -14.372 -24.523 16.705 1.00 95.31 182 ASP A N 1
ATOM 1455 C CA . ASP A 1 182 ? -13.114 -24.572 17.469 1.00 95.31 182 ASP A CA 1
ATOM 1456 C C . ASP A 1 182 ? -11.882 -24.252 16.603 1.00 95.31 182 ASP A C 1
ATOM 1458 O O . ASP A 1 182 ? -10.900 -23.698 17.096 1.00 95.31 182 ASP A O 1
ATOM 1462 N N . ALA A 1 183 ? -11.930 -24.591 15.311 1.00 93.69 183 ALA A N 1
ATOM 1463 C CA . ALA A 1 183 ? -10.864 -24.346 14.347 1.00 93.69 183 ALA A CA 1
ATOM 1464 C C . ALA A 1 183 ? -11.435 -24.108 12.942 1.00 93.69 183 ALA A C 1
ATOM 1466 O O . ALA A 1 183 ? -12.458 -24.687 12.573 1.00 93.69 183 ALA A O 1
ATOM 1467 N N . VAL A 1 184 ? -10.734 -23.290 12.156 1.00 93.38 184 VAL A N 1
ATOM 1468 C CA . VAL A 1 184 ? -10.973 -23.076 10.723 1.00 93.38 184 VAL A CA 1
ATOM 1469 C C . VAL A 1 184 ? -9.640 -23.243 10.001 1.00 93.38 184 VAL A C 1
ATOM 1471 O O . VAL A 1 184 ? -8.624 -22.709 10.441 1.00 93.38 184 VAL A O 1
ATOM 1474 N N . GLU A 1 185 ? -9.627 -24.001 8.906 1.00 89.44 185 GLU A N 1
ATOM 1475 C CA . GLU A 1 185 ? -8.444 -24.111 8.053 1.00 89.44 185 GLU A CA 1
ATOM 1476 C C . GLU A 1 185 ? -8.419 -22.949 7.060 1.00 89.44 185 GLU A C 1
ATOM 1478 O O . GLU A 1 185 ? -9.259 -22.860 6.164 1.00 89.44 185 GLU A O 1
ATOM 1483 N N . VAL A 1 186 ? -7.440 -22.059 7.222 1.00 87.62 186 VAL A N 1
ATOM 1484 C CA . VAL A 1 186 ? -7.214 -20.918 6.331 1.00 87.62 186 VAL A CA 1
ATOM 1485 C C . VAL A 1 186 ? -5.898 -21.126 5.597 1.00 87.62 186 VAL A C 1
ATOM 1487 O O . VAL A 1 186 ? -4.832 -21.181 6.218 1.00 87.62 186 VAL A O 1
ATOM 1490 N N . ALA A 1 187 ? -5.975 -21.237 4.270 1.00 88.69 187 ALA A N 1
ATOM 1491 C CA . ALA A 1 187 ? -4.791 -21.307 3.426 1.00 88.69 187 ALA A CA 1
ATOM 1492 C C . ALA A 1 187 ? -3.955 -20.033 3.595 1.00 88.69 187 ALA A C 1
ATOM 1494 O O . ALA A 1 187 ? -4.481 -18.919 3.548 1.00 88.69 187 ALA A O 1
ATOM 1495 N N . GLN A 1 188 ? -2.655 -20.211 3.803 1.00 88.12 188 GLN A N 1
ATOM 1496 C CA . GLN A 1 188 ? -1.706 -19.108 3.860 1.00 88.12 188 GLN A CA 1
ATOM 1497 C C . GLN A 1 188 ? -1.149 -18.846 2.470 1.00 88.12 188 GLN A C 1
ATOM 1499 O O . GLN A 1 188 ? -1.133 -19.729 1.622 1.00 88.12 188 GLN A O 1
ATOM 1504 N N . GLU A 1 189 ? -0.721 -17.614 2.236 1.00 91.56 189 GLU A N 1
ATOM 1505 C CA . GLU A 1 189 ? -0.116 -17.258 0.963 1.00 91.56 189 GLU A CA 1
ATOM 1506 C C . GLU A 1 189 ? 1.267 -17.917 0.815 1.00 91.56 189 GLU A C 1
ATOM 1508 O O . GLU A 1 189 ? 2.111 -17.810 1.704 1.00 91.56 189 GLU A O 1
ATOM 1513 N N . ASP A 1 190 ? 1.504 -18.561 -0.327 1.00 93.06 190 ASP A N 1
ATOM 1514 C CA . ASP A 1 190 ? 2.696 -19.369 -0.595 1.00 93.06 190 ASP A CA 1
ATOM 1515 C C . ASP A 1 190 ? 3.703 -18.668 -1.521 1.00 93.06 190 ASP A C 1
ATOM 1517 O O . ASP A 1 190 ? 4.914 -18.890 -1.422 1.00 93.06 190 ASP A O 1
ATOM 1521 N N . PHE A 1 191 ? 3.237 -17.828 -2.456 1.00 95.69 191 PHE A N 1
ATOM 1522 C CA . PHE A 1 191 ? 4.115 -17.203 -3.449 1.00 95.69 191 PHE A CA 1
ATOM 1523 C C . PHE A 1 191 ? 3.613 -15.851 -3.969 1.00 95.69 191 PHE A C 1
ATOM 1525 O O . PHE A 1 191 ? 2.419 -15.578 -4.020 1.00 95.69 191 PHE A O 1
ATOM 1532 N N . ILE A 1 192 ? 4.559 -15.035 -4.449 1.00 96.94 192 ILE A N 1
ATOM 1533 C CA . ILE A 1 192 ? 4.282 -13.761 -5.129 1.00 96.94 192 ILE A CA 1
ATOM 1534 C C . ILE A 1 192 ? 3.868 -14.043 -6.573 1.00 96.94 192 ILE A C 1
ATOM 1536 O O . ILE A 1 192 ? 4.629 -14.644 -7.341 1.00 96.94 192 ILE A O 1
ATOM 1540 N N . THR A 1 193 ? 2.674 -13.596 -6.949 1.00 97.31 193 THR A N 1
ATOM 1541 C CA . THR A 1 193 ? 2.104 -13.852 -8.277 1.00 97.31 193 THR A CA 1
ATOM 1542 C C . THR A 1 193 ? 2.824 -13.063 -9.376 1.00 97.31 193 THR A C 1
ATOM 1544 O O . THR A 1 193 ? 3.490 -12.053 -9.142 1.00 97.31 193 THR A O 1
ATOM 1547 N N . GLN A 1 194 ? 2.685 -13.504 -10.625 1.00 97.25 194 GLN A N 1
ATOM 1548 C CA . GLN A 1 194 ? 3.185 -12.759 -11.778 1.00 97.25 194 GLN A CA 1
ATOM 1549 C C . GLN A 1 194 ? 2.420 -11.442 -11.974 1.00 97.25 194 GLN A C 1
ATOM 1551 O O . GLN A 1 194 ? 3.039 -10.473 -12.402 1.00 97.25 194 GLN A O 1
ATOM 1556 N N . ASP A 1 195 ? 1.133 -11.375 -11.614 1.00 96.75 195 ASP A N 1
ATOM 1557 C CA . ASP A 1 195 ? 0.361 -10.123 -11.649 1.00 96.75 195 ASP A CA 1
ATOM 1558 C C . ASP A 1 195 ? 0.979 -9.055 -10.732 1.00 96.75 195 ASP A C 1
ATOM 1560 O O . ASP A 1 195 ? 1.099 -7.885 -11.102 1.00 96.75 195 ASP A O 1
ATOM 1564 N N . GLU A 1 196 ? 1.436 -9.469 -9.551 1.00 97.19 196 GLU A N 1
ATOM 1565 C CA . GLU A 1 196 ? 2.134 -8.603 -8.602 1.00 97.19 196 GLU A CA 1
ATOM 1566 C C . GLU A 1 196 ? 3.534 -8.214 -9.072 1.00 97.19 196 GLU A C 1
ATOM 1568 O O . GLU A 1 196 ? 3.935 -7.057 -8.930 1.00 97.19 196 GLU A O 1
ATOM 1573 N N . ILE A 1 197 ? 4.270 -9.153 -9.675 1.00 97.38 197 ILE A N 1
ATOM 1574 C CA . ILE A 1 197 ? 5.563 -8.863 -10.305 1.00 97.38 197 ILE A CA 1
ATOM 1575 C C . ILE A 1 197 ? 5.388 -7.811 -11.404 1.00 97.38 197 ILE A C 1
ATOM 1577 O O . ILE A 1 197 ? 6.161 -6.858 -11.474 1.00 97.38 197 ILE A O 1
ATOM 1581 N N . ASP A 1 198 ? 4.371 -7.950 -12.251 1.00 97.00 198 ASP A N 1
ATOM 1582 C CA . ASP A 1 198 ? 4.119 -7.006 -13.339 1.00 97.00 198 ASP A CA 1
ATOM 1583 C C . ASP A 1 198 ? 3.729 -5.633 -12.823 1.00 97.00 198 ASP A C 1
ATOM 1585 O O . ASP A 1 198 ? 4.207 -4.625 -13.348 1.00 97.00 198 ASP A O 1
ATOM 1589 N N . TYR A 1 199 ? 2.909 -5.590 -11.772 1.00 94.62 199 TYR A N 1
ATOM 1590 C CA . TYR A 1 199 ? 2.597 -4.351 -11.076 1.00 94.62 199 TYR A CA 1
ATOM 1591 C C . TYR A 1 199 ? 3.875 -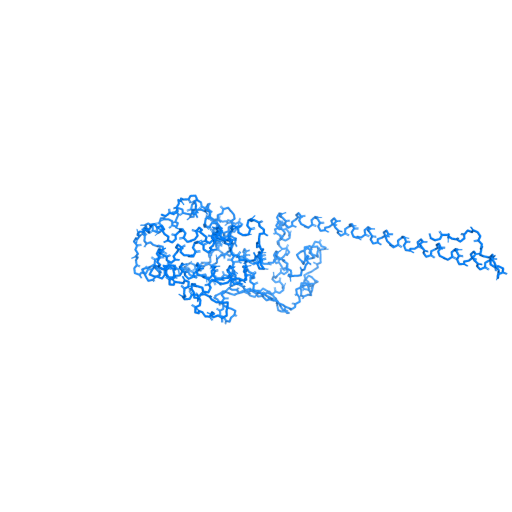3.671 -10.568 1.00 94.62 199 TYR A C 1
ATOM 1593 O O . TYR A 1 199 ? 4.102 -2.491 -10.847 1.00 94.62 199 TYR A O 1
ATOM 1601 N N . ALA A 1 200 ? 4.746 -4.415 -9.877 1.00 95.44 200 ALA A N 1
ATOM 1602 C CA . ALA A 1 200 ? 5.997 -3.886 -9.342 1.00 95.44 200 ALA A CA 1
ATOM 1603 C C . ALA A 1 200 ? 6.925 -3.365 -10.454 1.00 95.44 200 ALA A C 1
ATOM 1605 O O . ALA A 1 200 ? 7.474 -2.269 -10.342 1.00 95.44 200 ALA A O 1
ATOM 1606 N N . LEU A 1 201 ? 7.054 -4.098 -11.565 1.00 96.50 201 LEU A N 1
ATOM 1607 C CA . LEU A 1 201 ? 7.845 -3.669 -12.723 1.00 96.50 201 LEU A CA 1
ATOM 1608 C C . LEU A 1 201 ? 7.249 -2.433 -13.416 1.00 96.50 201 LEU A C 1
ATOM 1610 O O . LEU A 1 201 ? 7.994 -1.546 -13.844 1.00 96.50 201 LEU A O 1
ATOM 1614 N N . GLY A 1 202 ? 5.919 -2.343 -13.498 1.00 94.88 202 GLY A N 1
ATOM 1615 C CA . GLY A 1 202 ? 5.192 -1.210 -14.076 1.00 94.88 202 GLY A CA 1
ATOM 1616 C C . GLY A 1 202 ? 5.394 0.110 -13.321 1.00 94.88 202 GLY A C 1
ATOM 1617 O O . GLY A 1 202 ? 5.293 1.180 -13.922 1.00 94.88 202 GLY A O 1
ATOM 1618 N N . ARG A 1 203 ? 5.756 0.062 -12.029 1.00 92.62 203 ARG A N 1
ATOM 1619 C CA . ARG A 1 203 ? 6.137 1.256 -11.245 1.00 92.62 203 ARG A CA 1
ATOM 1620 C C . ARG A 1 203 ? 7.475 1.865 -11.682 1.00 92.62 203 ARG A C 1
ATOM 1622 O O . ARG A 1 203 ? 7.742 3.029 -11.381 1.00 92.62 203 ARG A O 1
ATOM 1629 N N . GLY A 1 204 ? 8.299 1.115 -12.412 1.00 94.44 204 GLY A N 1
ATOM 1630 C CA . GLY A 1 204 ? 9.618 1.545 -12.868 1.00 94.44 204 GLY A CA 1
ATOM 1631 C C . GLY A 1 204 ? 10.703 1.413 -11.797 1.00 94.44 204 GLY A C 1
ATOM 1632 O O . GLY A 1 204 ? 10.629 0.560 -10.917 1.00 94.44 204 GLY A O 1
ATOM 1633 N N . SER A 1 205 ? 11.742 2.243 -11.901 1.00 93.12 205 SER A N 1
ATOM 1634 C CA . SER A 1 205 ? 12.974 2.151 -11.101 1.00 93.12 205 SER A CA 1
ATOM 1635 C C . SER A 1 205 ? 12.928 2.817 -9.726 1.00 93.12 205 SER A C 1
ATOM 1637 O O . SER A 1 205 ? 13.921 2.800 -9.009 1.00 93.12 205 SER A O 1
ATOM 1639 N N . GLY A 1 206 ? 11.810 3.449 -9.359 1.00 88.88 206 GLY A N 1
ATOM 1640 C CA . GLY A 1 206 ? 11.704 4.264 -8.143 1.00 88.88 206 GLY A CA 1
ATOM 1641 C C . GLY A 1 206 ? 12.243 5.694 -8.289 1.00 88.88 206 GLY A C 1
ATOM 1642 O O . GLY A 1 206 ? 11.926 6.548 -7.466 1.00 88.88 206 GLY A O 1
ATOM 1643 N N . TYR A 1 207 ? 12.978 6.000 -9.362 1.00 90.94 207 TYR A N 1
ATOM 1644 C CA . TYR A 1 207 ? 13.327 7.375 -9.721 1.00 90.94 207 TYR A CA 1
ATOM 1645 C C . TYR A 1 207 ? 12.157 8.097 -10.398 1.00 90.94 207 TYR A C 1
ATOM 1647 O O . TYR A 1 207 ? 11.345 7.485 -11.098 1.00 90.94 207 TYR A O 1
ATOM 1655 N N . GLU A 1 208 ? 12.115 9.425 -10.267 1.00 92.00 208 GLU A N 1
ATOM 1656 C CA . GLU A 1 208 ? 11.134 10.266 -10.959 1.00 92.00 208 GLU A CA 1
ATOM 1657 C C . GLU A 1 208 ? 11.155 9.978 -12.471 1.00 92.00 208 GLU A C 1
ATOM 1659 O O . GLU A 1 208 ? 12.216 9.961 -13.102 1.00 92.00 208 GLU A O 1
ATOM 1664 N N . HIS A 1 209 ? 9.983 9.689 -13.044 1.00 94.81 209 HIS A N 1
ATOM 1665 C CA . HIS A 1 209 ? 9.797 9.275 -14.444 1.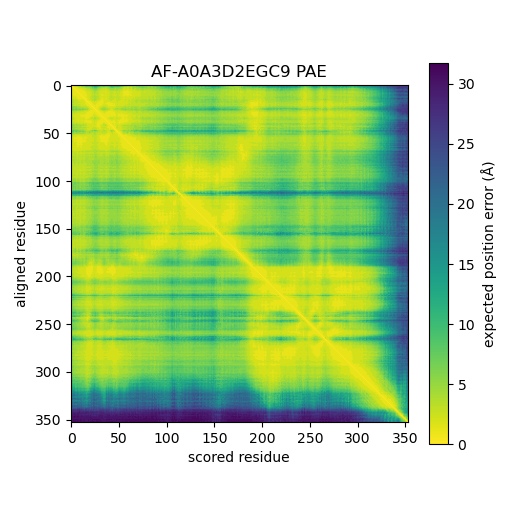00 94.81 209 HIS A CA 1
ATOM 1666 C C . HIS A 1 209 ? 10.593 8.029 -14.887 1.00 94.81 209 HIS A C 1
ATOM 1668 O O . HIS A 1 209 ? 10.744 7.796 -16.088 1.00 94.81 209 HIS A O 1
ATOM 1674 N N . GLY A 1 210 ? 11.072 7.200 -13.954 1.00 96.06 210 GLY A N 1
ATOM 1675 C CA . GLY A 1 210 ? 11.824 5.978 -14.260 1.00 96.06 210 GLY A CA 1
ATOM 1676 C C . GLY A 1 210 ? 11.060 5.006 -15.155 1.00 96.06 210 GLY A C 1
ATOM 1677 O O . GLY A 1 210 ? 11.612 4.498 -16.128 1.00 96.06 210 GLY A O 1
ATOM 1678 N N . ALA A 1 211 ? 9.757 4.831 -14.912 1.00 97.25 211 ALA A N 1
ATOM 1679 C CA . ALA A 1 211 ? 8.904 4.020 -15.780 1.00 97.25 211 ALA A CA 1
ATOM 1680 C C . ALA A 1 211 ? 8.888 4.532 -17.234 1.00 97.25 211 ALA A C 1
ATOM 1682 O O . ALA A 1 211 ? 8.939 3.748 -18.176 1.00 97.25 211 ALA A O 1
ATOM 1683 N N . PHE A 1 212 ? 8.885 5.851 -17.447 1.00 97.75 212 PHE A N 1
ATOM 1684 C CA . PHE A 1 212 ? 8.890 6.421 -18.797 1.00 97.75 212 PHE A CA 1
ATOM 1685 C C . PHE A 1 212 ? 10.232 6.224 -19.497 1.00 97.75 212 PHE A C 1
ATOM 1687 O O . PHE A 1 212 ? 10.238 5.855 -20.666 1.00 97.75 212 PHE A O 1
ATOM 1694 N N . ARG A 1 213 ? 11.356 6.382 -18.785 1.00 97.50 213 ARG A N 1
ATOM 1695 C CA . ARG A 1 213 ? 12.684 6.089 -19.349 1.00 97.50 213 ARG A CA 1
ATOM 1696 C C . ARG A 1 213 ? 12.821 4.625 -19.749 1.00 97.50 213 ARG A C 1
ATOM 1698 O O . ARG A 1 213 ? 13.321 4.344 -20.831 1.00 97.50 213 ARG A O 1
ATOM 1705 N N . ILE A 1 214 ? 12.344 3.701 -18.911 1.00 98.25 214 ILE A N 1
ATOM 1706 C CA . ILE A 1 214 ? 12.327 2.269 -19.234 1.00 98.25 214 ILE A CA 1
ATOM 1707 C C . ILE A 1 214 ? 11.469 2.014 -20.476 1.00 98.25 214 ILE A C 1
ATOM 1709 O O . ILE A 1 214 ? 11.922 1.345 -21.402 1.00 98.25 214 ILE A O 1
ATOM 1713 N N . TYR A 1 215 ? 10.258 2.575 -20.526 1.00 97.94 215 TYR A N 1
ATOM 1714 C CA . TYR A 1 215 ? 9.374 2.441 -21.681 1.00 97.94 215 TYR A CA 1
ATOM 1715 C C . TYR A 1 215 ? 10.036 2.937 -22.974 1.00 97.94 215 TYR A C 1
ATOM 1717 O O . TYR A 1 215 ? 10.090 2.199 -23.954 1.00 97.94 215 TYR A O 1
ATOM 1725 N N . GLU A 1 216 ? 10.585 4.154 -22.966 1.00 97.00 216 GLU A N 1
ATOM 1726 C CA . GLU A 1 216 ? 11.258 4.750 -24.125 1.00 97.00 216 GLU A CA 1
ATOM 1727 C C . GLU A 1 216 ? 12.458 3.921 -24.577 1.00 97.00 216 GLU A C 1
ATOM 1729 O O . GLU A 1 216 ? 12.552 3.582 -25.755 1.00 97.00 216 GLU A O 1
ATOM 1734 N N . TYR A 1 217 ? 13.311 3.506 -23.639 1.00 98.19 217 TYR A N 1
ATOM 1735 C CA . TYR A 1 217 ? 14.487 2.702 -23.949 1.00 98.19 217 TYR A CA 1
ATOM 1736 C C . TYR A 1 217 ? 14.102 1.395 -24.657 1.00 98.19 217 TYR A C 1
ATOM 1738 O O . TYR A 1 217 ? 14.667 1.030 -25.682 1.00 98.19 217 TYR A O 1
ATOM 1746 N N . PHE A 1 218 ? 13.083 0.684 -24.176 1.00 97.69 218 PHE A N 1
ATOM 1747 C CA . PHE A 1 218 ? 12.651 -0.559 -24.824 1.00 97.69 218 PHE A CA 1
ATOM 1748 C C . PHE A 1 218 ? 11.966 -0.334 -26.182 1.00 97.69 218 PHE A C 1
ATOM 1750 O O . PHE A 1 218 ? 12.021 -1.220 -27.038 1.00 97.69 218 PHE A O 1
ATOM 1757 N N . MET A 1 219 ? 11.366 0.838 -26.409 1.00 95.88 219 MET A N 1
ATOM 1758 C CA . MET A 1 219 ? 10.795 1.223 -27.706 1.00 95.88 219 MET A CA 1
ATOM 1759 C C . MET A 1 219 ? 11.864 1.558 -28.760 1.00 95.88 219 MET A C 1
ATOM 1761 O O . MET A 1 219 ? 11.588 1.449 -29.953 1.00 95.88 219 MET A O 1
ATOM 1765 N N . GLU A 1 220 ? 13.087 1.909 -28.349 1.00 96.12 220 GLU A N 1
ATOM 1766 C CA . GLU A 1 220 ? 14.218 2.195 -29.249 1.00 96.12 220 GLU A CA 1
ATOM 1767 C C . GLU A 1 220 ? 14.817 0.937 -29.908 1.00 96.12 220 GLU A C 1
ATOM 1769 O O . GLU A 1 220 ? 15.587 1.046 -30.861 1.00 96.12 220 GLU A O 1
ATOM 1774 N N . GLY A 1 221 ? 14.433 -0.264 -29.460 1.00 92.06 221 GLY A N 1
ATOM 1775 C CA . GLY A 1 221 ? 14.816 -1.520 -30.111 1.00 92.06 221 GLY A CA 1
ATOM 1776 C C . GLY A 1 221 ? 16.210 -2.045 -29.751 1.00 92.06 221 GLY A C 1
ATOM 1777 O O . GLY A 1 221 ? 16.748 -2.858 -30.502 1.00 92.06 221 GLY A O 1
ATOM 1778 N N . HIS A 1 222 ? 16.770 -1.627 -28.610 1.00 96.81 222 HIS A N 1
ATOM 1779 C CA . HIS A 1 222 ? 18.055 -2.119 -28.090 1.00 96.81 222 HIS A CA 1
ATOM 1780 C C . HIS A 1 222 ? 18.072 -3.635 -27.875 1.00 96.81 222 HIS A C 1
ATOM 1782 O O . HIS A 1 222 ? 17.043 -4.268 -27.563 1.00 96.81 222 HIS A O 1
ATOM 1788 N N . ASP A 1 223 ? 19.266 -4.216 -28.001 1.00 97.31 223 ASP A N 1
ATOM 1789 C CA . ASP A 1 223 ? 19.462 -5.641 -27.773 1.00 97.31 223 ASP A CA 1
ATOM 1790 C C . ASP A 1 223 ? 19.334 -6.010 -26.281 1.00 97.31 223 ASP A C 1
ATOM 1792 O O . ASP A 1 223 ? 19.218 -5.163 -25.390 1.00 97.31 223 ASP A O 1
ATOM 1796 N N . GLN A 1 224 ? 19.297 -7.310 -25.982 1.00 97.69 224 GLN A N 1
ATOM 1797 C CA . GLN A 1 224 ? 19.129 -7.787 -24.608 1.00 97.69 224 GLN A CA 1
ATOM 1798 C C . GLN A 1 224 ? 20.275 -7.347 -23.682 1.00 97.69 224 GLN A C 1
ATOM 1800 O O . GLN A 1 224 ? 20.040 -7.040 -22.513 1.00 97.69 224 GLN A O 1
ATOM 1805 N N . LYS A 1 225 ? 21.519 -7.340 -24.168 1.00 98.06 225 LYS A N 1
ATOM 1806 C CA . LYS A 1 225 ? 22.691 -7.020 -23.348 1.00 98.06 225 LYS A CA 1
ATOM 1807 C C . LYS A 1 225 ? 22.701 -5.535 -22.994 1.00 98.06 225 LYS A C 1
ATOM 1809 O O . LYS A 1 225 ? 22.995 -5.194 -21.848 1.00 98.06 225 LYS A O 1
ATOM 1814 N N . GLU A 1 226 ? 22.368 -4.685 -23.958 1.00 98.38 226 GLU A N 1
ATOM 1815 C CA . GLU A 1 226 ? 22.201 -3.243 -23.785 1.00 98.38 226 GLU A CA 1
ATOM 1816 C C . GLU A 1 226 ? 21.066 -2.942 -22.802 1.00 98.38 226 GLU A C 1
ATOM 1818 O O . GLU A 1 226 ? 21.293 -2.258 -21.805 1.00 98.38 226 GLU A O 1
ATOM 1823 N N . ALA A 1 227 ? 19.894 -3.557 -22.989 1.00 98.38 227 ALA A N 1
ATOM 1824 C CA . ALA A 1 227 ? 18.751 -3.401 -22.090 1.00 98.38 227 ALA A CA 1
ATOM 1825 C C . ALA A 1 227 ? 19.049 -3.848 -20.652 1.00 98.38 227 ALA A C 1
ATOM 1827 O O . ALA A 1 227 ? 18.716 -3.142 -19.704 1.00 98.38 227 ALA A O 1
ATOM 1828 N N . VAL A 1 228 ? 19.737 -4.976 -20.458 1.00 98.56 228 VAL A N 1
ATOM 1829 C CA . VAL A 1 228 ? 20.154 -5.431 -19.121 1.00 98.56 228 VAL A CA 1
ATOM 1830 C C . VAL A 1 228 ? 21.147 -4.463 -18.474 1.00 98.56 228 VAL A C 1
ATOM 1832 O O . VAL A 1 228 ? 21.054 -4.201 -17.273 1.00 98.56 228 VAL A O 1
ATOM 1835 N N . ALA A 1 229 ? 22.108 -3.936 -19.237 1.00 98.44 229 ALA A N 1
ATOM 1836 C CA . ALA A 1 229 ? 23.063 -2.954 -18.727 1.00 98.44 229 ALA A CA 1
ATOM 1837 C C . ALA A 1 229 ? 22.369 -1.636 -18.351 1.00 98.44 229 ALA A C 1
ATOM 1839 O O . ALA A 1 229 ? 22.649 -1.081 -17.288 1.00 98.44 229 ALA A O 1
ATOM 1840 N N . PHE A 1 230 ? 21.428 -1.186 -19.183 1.00 98.44 230 PHE A N 1
ATOM 1841 C CA . PHE A 1 230 ? 20.580 -0.035 -18.905 1.00 98.44 230 PHE A CA 1
ATOM 1842 C C . PHE A 1 230 ? 19.770 -0.234 -17.623 1.00 98.44 230 PHE A C 1
ATOM 1844 O O . PHE A 1 230 ? 19.863 0.603 -16.732 1.00 98.44 230 PHE A O 1
ATOM 1851 N N . LEU A 1 231 ? 19.058 -1.356 -17.473 1.00 98.31 231 LEU A N 1
ATOM 1852 C CA . LEU A 1 231 ? 18.243 -1.633 -16.284 1.00 98.31 231 LEU A CA 1
ATOM 1853 C C . LEU A 1 231 ? 19.073 -1.626 -14.996 1.00 98.31 231 LEU A C 1
ATOM 1855 O O . LEU A 1 231 ? 18.670 -1.015 -14.012 1.00 98.31 231 LEU A O 1
ATOM 1859 N N . LYS A 1 232 ? 20.268 -2.230 -15.009 1.00 98.00 232 LYS A N 1
ATOM 1860 C CA . LYS A 1 232 ? 21.192 -2.187 -13.862 1.00 98.00 232 LYS A CA 1
ATOM 1861 C C . LYS A 1 232 ? 21.561 -0.763 -13.455 1.00 98.00 232 LYS A C 1
ATOM 1863 O O . LYS A 1 232 ? 21.674 -0.483 -12.266 1.00 98.00 232 LYS A O 1
ATOM 1868 N N . ASN A 1 233 ? 21.779 0.115 -14.430 1.00 97.31 233 ASN A N 1
ATOM 1869 C CA . ASN A 1 233 ? 22.116 1.511 -14.175 1.00 97.31 233 ASN A CA 1
ATOM 1870 C C . ASN A 1 233 ? 20.893 2.333 -13.743 1.00 97.31 233 ASN A C 1
ATOM 1872 O O . ASN A 1 233 ? 21.001 3.165 -12.852 1.00 97.31 233 ASN A O 1
ATOM 1876 N N . GLU A 1 234 ? 19.744 2.090 -14.370 1.00 97.31 234 GLU A N 1
ATOM 1877 C CA . GLU A 1 234 ? 18.488 2.795 -14.117 1.00 97.31 234 GLU A CA 1
ATOM 1878 C C . GLU A 1 234 ? 17.925 2.484 -12.723 1.00 97.31 234 GLU A C 1
ATOM 1880 O O . GLU A 1 234 ? 17.419 3.385 -12.067 1.00 97.31 234 GLU A O 1
ATOM 1885 N N . TYR A 1 235 ? 18.041 1.241 -12.248 1.00 96.12 235 TYR A N 1
ATOM 1886 C CA . TYR A 1 235 ? 17.652 0.866 -10.883 1.00 96.12 235 TYR A CA 1
ATOM 1887 C C . TYR A 1 235 ? 18.760 1.133 -9.853 1.00 96.12 235 TYR A C 1
ATOM 1889 O O . TYR A 1 235 ? 18.471 1.503 -8.718 1.00 96.12 235 TYR A O 1
ATOM 1897 N N . GLY A 1 236 ? 20.033 0.936 -10.209 1.00 95.50 236 GLY A N 1
ATOM 1898 C CA . GLY A 1 236 ? 21.144 1.076 -9.267 1.00 95.50 236 GLY A CA 1
ATOM 1899 C C . GLY A 1 236 ? 21.052 0.101 -8.084 1.00 95.50 236 GLY A C 1
ATOM 1900 O O . GLY A 1 236 ? 20.604 -1.038 -8.228 1.00 95.50 236 GLY A O 1
ATOM 1901 N N . ILE A 1 237 ? 21.500 0.547 -6.906 1.00 95.81 237 ILE A N 1
ATOM 1902 C CA . ILE A 1 237 ? 21.396 -0.200 -5.645 1.00 95.81 237 ILE A CA 1
ATOM 1903 C C . ILE A 1 237 ? 20.416 0.537 -4.740 1.00 95.81 237 ILE A C 1
ATOM 1905 O O . ILE A 1 237 ? 20.624 1.713 -4.443 1.00 95.81 237 ILE A O 1
ATOM 1909 N N . GLY A 1 238 ? 19.373 -0.148 -4.290 1.00 93.31 238 GLY A N 1
ATOM 1910 C CA . GLY A 1 238 ? 18.350 0.457 -3.450 1.00 93.31 238 GLY A CA 1
ATOM 1911 C C . GLY A 1 238 ? 17.233 -0.512 -3.098 1.00 93.31 238 GLY A C 1
ATOM 1912 O O . GLY A 1 238 ? 17.318 -1.710 -3.360 1.00 93.31 238 GLY A O 1
ATOM 1913 N N . GLY A 1 239 ? 16.194 0.020 -2.469 1.00 90.25 239 GLY A N 1
ATOM 1914 C CA . GLY A 1 239 ? 15.030 -0.735 -2.040 1.00 90.25 239 GLY A CA 1
ATOM 1915 C C . GLY A 1 239 ? 14.118 0.095 -1.145 1.00 90.25 239 GLY A C 1
ATOM 1916 O O . GLY A 1 239 ? 14.426 1.249 -0.836 1.00 90.25 239 GLY A O 1
ATOM 1917 N N . GLY A 1 240 ? 13.004 -0.495 -0.734 1.00 88.69 240 GLY A N 1
ATOM 1918 C CA . GLY A 1 240 ? 12.025 0.130 0.143 1.00 88.69 240 GLY A CA 1
ATOM 1919 C C . GLY A 1 240 ? 10.959 -0.847 0.633 1.00 88.69 240 GLY A C 1
ATOM 1920 O O . GLY A 1 240 ? 10.924 -2.015 0.241 1.00 88.69 240 GLY A O 1
ATOM 1921 N N . SER A 1 241 ? 10.096 -0.343 1.512 1.00 88.25 241 SER A N 1
ATOM 1922 C CA . SER A 1 241 ? 8.837 -0.988 1.882 1.00 88.25 241 SER A CA 1
ATOM 1923 C C . SER A 1 241 ? 7.729 -0.639 0.878 1.00 88.25 241 SER A C 1
ATOM 1925 O O . SER A 1 241 ? 7.851 0.306 0.092 1.00 88.25 241 SER A O 1
ATOM 1927 N N . GLY A 1 242 ? 6.638 -1.405 0.891 1.00 85.31 242 GLY A N 1
ATOM 1928 C CA . GLY A 1 242 ? 5.535 -1.279 -0.063 1.00 85.31 242 GLY A CA 1
ATOM 1929 C C . GLY A 1 242 ? 5.938 -1.681 -1.486 1.00 85.31 242 GLY A C 1
ATOM 1930 O O . GLY A 1 242 ? 5.644 -0.965 -2.451 1.00 85.31 242 GLY A O 1
ATOM 1931 N N . GLY A 1 243 ? 6.665 -2.795 -1.622 1.00 86.12 243 GLY A N 1
ATOM 1932 C CA . GLY A 1 243 ? 7.154 -3.307 -2.907 1.00 86.12 243 GLY A CA 1
ATOM 1933 C C . GLY A 1 243 ? 6.058 -3.867 -3.825 1.00 86.12 243 GLY A C 1
ATOM 1934 O O . GLY A 1 243 ? 6.217 -3.862 -5.047 1.00 86.12 243 GLY A O 1
ATOM 1935 N N . LEU A 1 244 ? 4.943 -4.315 -3.248 1.00 93.25 244 LEU A N 1
ATOM 1936 C CA . LEU A 1 244 ? 3.831 -4.997 -3.913 1.00 93.25 244 LEU A CA 1
ATOM 1937 C C . LEU A 1 244 ? 2.493 -4.275 -3.654 1.00 93.25 244 LEU A C 1
ATOM 1939 O O . LEU A 1 244 ? 2.376 -3.521 -2.686 1.00 93.25 244 LEU A O 1
ATOM 1943 N N . PRO A 1 245 ? 1.483 -4.448 -4.527 1.00 91.00 245 PRO A N 1
ATOM 1944 C CA . PRO A 1 245 ? 0.211 -3.738 -4.405 1.00 91.00 245 PRO A CA 1
ATOM 1945 C C . PRO A 1 245 ? -0.593 -4.233 -3.192 1.00 91.00 245 PRO A C 1
ATOM 1947 O O . PRO A 1 245 ? -0.699 -5.440 -2.966 1.00 91.00 245 PRO A O 1
ATOM 1950 N N . GLY A 1 246 ? -1.153 -3.299 -2.415 1.00 86.44 246 GLY A N 1
ATOM 1951 C CA . GLY A 1 246 ? -2.058 -3.597 -1.295 1.00 86.44 246 GLY A CA 1
ATOM 1952 C C . GLY A 1 246 ? -1.430 -4.400 -0.151 1.00 86.44 246 GLY A C 1
ATOM 1953 O O . GLY A 1 246 ? -2.144 -5.043 0.609 1.00 86.44 246 GLY A O 1
ATOM 1954 N N . ASN A 1 247 ? -0.098 -4.409 -0.043 1.00 82.88 247 ASN A N 1
ATOM 1955 C CA . ASN A 1 247 ? 0.614 -5.085 1.034 1.00 82.88 247 ASN A CA 1
ATOM 1956 C C . ASN A 1 247 ? 1.720 -4.177 1.581 1.00 82.88 247 ASN A C 1
ATOM 1958 O O . ASN A 1 247 ? 2.817 -4.112 1.024 1.00 82.88 247 ASN A O 1
ATOM 1962 N N . ASP A 1 248 ? 1.425 -3.476 2.673 1.00 81.44 248 ASP A N 1
ATOM 1963 C CA . ASP A 1 248 ? 2.374 -2.557 3.310 1.00 81.44 248 ASP A CA 1
ATOM 1964 C C . ASP A 1 248 ? 3.558 -3.292 3.963 1.00 81.44 248 ASP A C 1
ATOM 1966 O O . ASP A 1 248 ? 4.655 -2.740 4.043 1.00 81.44 248 ASP A O 1
ATOM 1970 N N . ASP A 1 249 ? 3.379 -4.565 4.338 1.00 88.56 249 ASP A N 1
ATOM 1971 C CA . ASP A 1 249 ? 4.449 -5.460 4.799 1.00 88.56 249 ASP A CA 1
ATOM 1972 C C . ASP A 1 249 ? 5.068 -6.247 3.629 1.00 88.56 249 ASP A C 1
ATOM 1974 O O . ASP A 1 249 ? 5.332 -7.449 3.700 1.00 88.56 249 ASP A O 1
ATOM 1978 N N . SER A 1 250 ? 5.267 -5.566 2.502 1.00 92.44 250 SER A N 1
ATOM 1979 C CA . SER A 1 250 ? 6.034 -6.077 1.369 1.00 92.44 250 SER A CA 1
ATOM 1980 C C . SER A 1 250 ? 7.259 -5.218 1.117 1.00 92.44 250 SER A C 1
ATOM 1982 O O . SER A 1 250 ? 7.252 -4.010 1.348 1.00 92.44 250 SER A O 1
ATOM 1984 N N . HIS A 1 251 ? 8.314 -5.831 0.594 1.00 92.94 251 HIS A N 1
ATOM 1985 C CA . HIS A 1 251 ? 9.611 -5.183 0.429 1.00 92.94 251 HIS A CA 1
ATOM 1986 C C . HIS A 1 251 ? 10.119 -5.395 -0.987 1.00 92.94 251 HIS A C 1
ATOM 1988 O O . HIS A 1 251 ? 9.918 -6.455 -1.588 1.00 92.94 251 HIS A O 1
ATOM 1994 N N . ASN A 1 252 ? 10.791 -4.384 -1.524 1.00 93.50 252 ASN A N 1
ATOM 1995 C CA . ASN A 1 252 ? 11.539 -4.508 -2.761 1.00 93.50 252 ASN A CA 1
ATOM 1996 C C . ASN A 1 252 ? 12.991 -4.102 -2.541 1.00 93.50 252 ASN A C 1
ATOM 1998 O O . ASN A 1 252 ? 13.285 -3.083 -1.929 1.00 93.50 252 ASN A O 1
ATOM 2002 N N . GLU A 1 253 ? 13.904 -4.868 -3.114 1.00 94.88 253 GLU A N 1
ATOM 2003 C CA . GLU A 1 253 ? 15.313 -4.509 -3.189 1.00 94.88 253 GLU A CA 1
ATOM 2004 C C . GLU A 1 253 ? 15.830 -4.730 -4.591 1.00 94.88 253 GLU A C 1
ATOM 2006 O O . GLU A 1 253 ? 15.414 -5.655 -5.282 1.00 94.88 253 GLU A O 1
ATOM 2011 N N . HIS A 1 254 ? 16.777 -3.914 -5.015 1.00 95.50 254 HIS A N 1
ATOM 2012 C CA . HIS A 1 254 ? 17.450 -4.091 -6.283 1.00 95.50 254 HIS A CA 1
ATOM 2013 C C . HIS A 1 254 ? 18.942 -3.829 -6.148 1.00 95.50 254 HIS A C 1
ATOM 2015 O O . HIS A 1 254 ? 19.387 -2.885 -5.495 1.00 95.50 254 HIS A O 1
ATOM 2021 N N . ASP A 1 255 ? 19.721 -4.709 -6.767 1.00 95.88 255 ASP A N 1
ATOM 2022 C CA . ASP A 1 255 ? 21.177 -4.676 -6.756 1.00 95.88 255 ASP A CA 1
ATOM 2023 C C . ASP A 1 255 ? 21.751 -5.239 -8.071 1.00 95.88 255 ASP A C 1
ATOM 2025 O O . ASP A 1 255 ? 21.050 -5.497 -9.053 1.00 95.88 255 ASP A O 1
ATOM 2029 N N . GLY A 1 256 ? 23.062 -5.489 -8.110 1.00 94.75 256 GLY A N 1
ATOM 2030 C CA . GLY A 1 256 ? 23.722 -6.057 -9.289 1.00 94.75 256 GLY A CA 1
ATOM 2031 C C . GLY A 1 256 ? 23.182 -7.424 -9.752 1.00 94.75 256 GLY A C 1
ATOM 2032 O O . GLY A 1 256 ? 23.436 -7.808 -10.901 1.00 94.75 256 GLY A O 1
ATOM 2033 N N . LYS A 1 257 ? 22.438 -8.155 -8.908 1.00 96.88 257 LYS A N 1
ATOM 2034 C CA . LYS A 1 257 ? 21.864 -9.474 -9.211 1.00 96.88 257 LYS A CA 1
ATOM 2035 C C . LYS A 1 257 ? 20.481 -9.369 -9.844 1.00 96.88 257 LYS A C 1
ATOM 2037 O O . LYS A 1 257 ? 20.181 -10.173 -10.729 1.00 96.88 257 LYS A O 1
ATOM 2042 N N . GLY A 1 258 ? 19.665 -8.404 -9.432 1.00 97.56 258 GLY A N 1
ATOM 2043 C CA . GLY A 1 258 ? 18.302 -8.257 -9.930 1.00 97.56 258 GLY A CA 1
ATOM 2044 C C . GLY A 1 258 ? 17.406 -7.462 -8.996 1.00 97.56 258 GLY A C 1
ATOM 2045 O O . GLY A 1 258 ? 17.895 -6.682 -8.186 1.00 97.56 258 GLY A O 1
ATOM 2046 N N . ILE A 1 259 ? 16.103 -7.715 -9.103 1.00 97.94 259 ILE A N 1
ATOM 2047 C CA . ILE A 1 259 ? 15.065 -7.181 -8.219 1.00 97.94 259 ILE A CA 1
ATOM 2048 C C . ILE A 1 259 ? 14.563 -8.322 -7.334 1.00 97.94 259 ILE A C 1
ATOM 2050 O O . ILE A 1 259 ? 14.124 -9.357 -7.836 1.00 97.94 259 ILE A O 1
ATOM 2054 N N . ARG A 1 260 ? 14.633 -8.150 -6.021 1.00 97.25 260 ARG A N 1
ATOM 2055 C CA . ARG A 1 260 ? 14.060 -9.044 -5.022 1.00 97.25 260 ARG A CA 1
ATOM 2056 C C . ARG A 1 260 ? 12.750 -8.454 -4.514 1.00 97.25 260 ARG A C 1
ATOM 2058 O O . ARG A 1 260 ? 12.711 -7.274 -4.182 1.00 97.25 260 ARG A O 1
ATOM 2065 N N . LEU A 1 261 ? 11.704 -9.271 -4.479 1.00 96.94 261 LEU A N 1
ATOM 2066 C CA . LEU A 1 261 ? 10.392 -8.927 -3.932 1.00 96.94 261 LEU A CA 1
ATOM 2067 C C . LEU A 1 261 ? 10.073 -9.902 -2.805 1.00 96.94 261 LEU A C 1
ATOM 2069 O O . LEU A 1 261 ? 10.305 -11.105 -2.956 1.00 96.94 261 LEU A O 1
ATOM 2073 N N . GLU A 1 262 ? 9.575 -9.385 -1.689 1.00 96.06 262 GLU A N 1
ATOM 2074 C CA . GLU A 1 262 ? 9.331 -10.141 -0.459 1.00 96.06 262 GLU A CA 1
ATOM 2075 C C . GLU A 1 262 ? 7.999 -9.719 0.172 1.00 96.06 262 GLU A C 1
ATOM 2077 O O . GLU A 1 262 ? 7.604 -8.558 0.066 1.00 96.06 262 GLU A O 1
ATOM 2082 N N . LYS A 1 263 ? 7.314 -10.661 0.828 1.00 94.62 263 LYS A N 1
ATOM 2083 C CA . LYS A 1 263 ? 6.129 -10.414 1.659 1.00 94.62 263 LYS A CA 1
ATOM 2084 C C . LYS A 1 263 ? 6.337 -10.942 3.071 1.00 94.62 263 LYS A C 1
ATOM 2086 O O . LYS A 1 263 ? 6.874 -12.039 3.251 1.00 94.62 263 LYS A O 1
ATOM 2091 N N . GLY A 1 264 ? 5.848 -10.191 4.047 1.00 90.81 264 GLY A N 1
ATOM 2092 C CA . GLY A 1 264 ? 6.064 -10.433 5.464 1.00 90.81 264 GLY A CA 1
ATOM 2093 C C . GLY A 1 264 ? 7.278 -9.673 5.991 1.00 90.81 264 GLY A C 1
ATOM 2094 O O . GLY A 1 264 ? 7.960 -8.956 5.258 1.00 90.81 264 GLY A O 1
ATOM 2095 N N . SER A 1 265 ? 7.584 -9.896 7.268 1.00 87.50 265 SER A N 1
ATOM 2096 C CA . SER A 1 265 ? 8.688 -9.231 7.959 1.00 87.50 265 SER A CA 1
ATOM 2097 C C . SER A 1 265 ? 10.002 -9.294 7.175 1.00 87.50 265 SER A C 1
ATOM 2099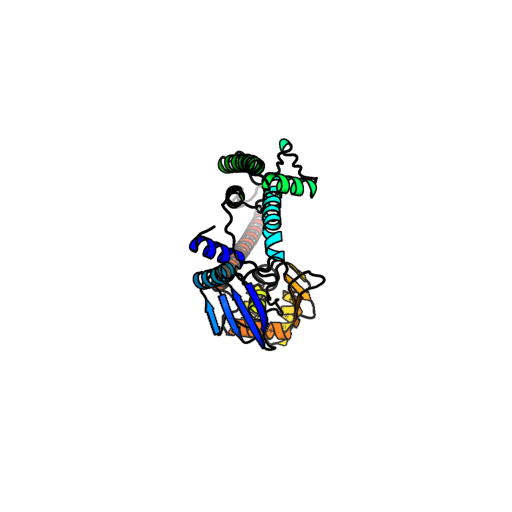 O O . SER A 1 265 ? 10.433 -10.366 6.751 1.00 87.50 265 SER A O 1
ATOM 2101 N N . TYR A 1 266 ? 10.700 -8.160 7.087 1.00 82.12 266 TYR A N 1
ATOM 2102 C CA . TYR A 1 266 ? 11.970 -8.000 6.366 1.00 82.12 266 TYR A CA 1
ATOM 2103 C C . TYR A 1 266 ? 13.033 -9.069 6.707 1.00 82.12 266 TYR A C 1
ATOM 2105 O O . TYR A 1 266 ? 13.826 -9.470 5.860 1.00 82.12 266 TYR A O 1
ATOM 2113 N N . GLY A 1 267 ? 13.058 -9.565 7.951 1.00 85.12 267 GLY A N 1
ATOM 2114 C CA . GLY A 1 267 ? 13.991 -10.615 8.384 1.00 85.12 267 GLY A CA 1
ATOM 2115 C C . GLY A 1 267 ? 13.489 -12.052 8.201 1.00 85.12 267 GLY A C 1
ATOM 2116 O O . GLY A 1 267 ? 14.281 -12.989 8.303 1.00 85.12 267 GLY A O 1
ATOM 2117 N N . ASN A 1 268 ? 12.191 -12.241 7.968 1.00 89.44 268 ASN A N 1
ATOM 2118 C CA . ASN A 1 268 ? 11.554 -13.549 7.857 1.00 89.44 268 ASN A CA 1
ATOM 2119 C C . ASN A 1 268 ? 10.328 -13.485 6.925 1.00 89.44 268 ASN A C 1
ATOM 2121 O O . ASN A 1 268 ? 9.194 -13.618 7.398 1.00 89.44 268 ASN A O 1
ATOM 2125 N N . PRO A 1 269 ? 10.535 -13.248 5.617 1.00 92.62 269 PRO A N 1
ATOM 2126 C CA . PRO A 1 269 ? 9.434 -13.173 4.672 1.00 92.62 269 PRO A CA 1
ATOM 2127 C C . PRO A 1 269 ? 8.830 -14.562 4.449 1.00 92.62 269 PRO A C 1
ATOM 2129 O O . PRO A 1 269 ? 9.563 -15.544 4.290 1.00 92.62 269 PRO A O 1
ATOM 2132 N N . TYR A 1 270 ? 7.500 -14.642 4.395 1.00 91.69 270 TYR A N 1
ATOM 2133 C CA . TYR A 1 270 ? 6.796 -15.890 4.086 1.00 91.69 270 TYR A CA 1
ATOM 2134 C C . TYR A 1 270 ? 6.798 -16.195 2.582 1.00 91.69 270 TYR A C 1
ATOM 2136 O O . TYR A 1 270 ? 6.795 -17.360 2.202 1.00 91.69 270 TYR A O 1
ATOM 2144 N N . ALA A 1 271 ? 6.902 -15.170 1.727 1.00 93.81 271 ALA A N 1
ATOM 2145 C CA . ALA A 1 271 ? 7.053 -15.325 0.282 1.00 93.81 271 ALA A CA 1
ATOM 2146 C C . ALA A 1 271 ? 8.178 -14.429 -0.248 1.00 93.81 271 ALA A C 1
ATOM 2148 O O . ALA A 1 271 ? 8.321 -13.277 0.165 1.00 93.81 271 ALA A O 1
ATOM 2149 N N . LYS A 1 272 ? 8.989 -14.950 -1.179 1.00 95.12 272 LYS A N 1
ATOM 2150 C CA . LYS A 1 272 ? 10.087 -14.197 -1.801 1.00 95.12 272 LYS A CA 1
ATOM 2151 C C . LYS A 1 272 ? 10.397 -14.654 -3.218 1.00 95.12 272 LYS A C 1
ATOM 2153 O O . LYS A 1 272 ? 10.354 -15.846 -3.518 1.00 95.12 272 LYS A O 1
ATOM 2158 N N . VAL A 1 273 ? 10.818 -13.721 -4.066 1.00 96.69 273 VAL A N 1
ATOM 2159 C CA . VAL A 1 273 ? 11.299 -14.007 -5.423 1.00 96.69 273 VAL A CA 1
ATOM 2160 C C . VAL A 1 273 ? 12.469 -13.096 -5.785 1.00 96.69 273 VAL A C 1
ATOM 2162 O O . VAL A 1 273 ? 12.454 -11.904 -5.494 1.00 96.69 273 VAL A O 1
ATOM 2165 N N . LEU A 1 274 ? 13.497 -13.656 -6.432 1.00 97.69 274 LEU A N 1
ATOM 2166 C CA . LEU A 1 274 ? 14.596 -12.894 -7.029 1.00 97.69 274 LEU A CA 1
ATOM 2167 C C . LEU A 1 274 ? 14.484 -12.937 -8.554 1.00 97.69 274 LEU A C 1
ATOM 2169 O O . LEU A 1 274 ? 14.748 -13.959 -9.191 1.00 97.69 274 LEU A O 1
ATOM 2173 N N . LEU A 1 275 ? 14.149 -11.797 -9.141 1.00 98.25 275 LEU A N 1
ATOM 2174 C CA . LEU A 1 275 ? 14.085 -11.577 -10.576 1.00 98.25 275 LEU A CA 1
ATOM 2175 C C . LEU A 1 275 ? 15.450 -11.093 -11.052 1.00 98.25 275 LEU A C 1
ATOM 2177 O O . LEU A 1 275 ? 15.785 -9.915 -10.934 1.00 98.25 275 LEU A O 1
ATOM 2181 N N . ASN A 1 276 ? 16.263 -11.999 -11.593 1.00 98.38 276 ASN A N 1
ATOM 2182 C CA . ASN A 1 276 ? 17.527 -11.577 -12.190 1.00 98.38 276 ASN A CA 1
ATOM 2183 C C . ASN A 1 276 ? 17.289 -10.654 -13.399 1.00 98.38 276 ASN A C 1
ATOM 2185 O O . ASN A 1 276 ? 16.238 -10.702 -14.040 1.00 98.38 276 ASN A O 1
ATOM 2189 N N . TRP A 1 277 ? 18.286 -9.843 -13.747 1.00 98.50 277 TRP A N 1
ATOM 2190 C CA . TRP A 1 277 ? 18.125 -8.818 -14.783 1.00 98.50 277 TRP A CA 1
ATOM 2191 C C . TRP A 1 277 ? 17.696 -9.343 -16.162 1.00 98.50 277 TRP A C 1
ATOM 2193 O O . TRP A 1 277 ? 16.980 -8.641 -16.868 1.00 98.50 277 TRP A O 1
ATOM 2203 N N . ASN A 1 278 ? 18.061 -10.575 -16.535 1.00 98.25 278 ASN A N 1
ATOM 2204 C CA . ASN A 1 278 ? 17.601 -11.171 -17.796 1.00 98.25 278 ASN A CA 1
ATOM 2205 C C . ASN A 1 278 ? 16.101 -11.505 -17.749 1.00 98.25 278 ASN A C 1
ATOM 2207 O O . ASN A 1 278 ? 15.400 -11.369 -18.748 1.00 98.25 278 ASN A O 1
ATOM 2211 N N . VAL A 1 279 ? 15.600 -11.949 -16.591 1.00 98.38 279 VAL A N 1
ATOM 2212 C CA . VAL A 1 279 ? 14.168 -12.203 -16.374 1.00 98.38 279 VAL A CA 1
ATOM 2213 C C . VAL A 1 279 ? 13.387 -10.891 -16.400 1.00 98.38 279 VAL A C 1
ATOM 2215 O O . VAL A 1 279 ? 12.369 -10.815 -17.086 1.00 98.38 279 VAL A O 1
ATOM 2218 N N . VAL A 1 280 ? 13.892 -9.855 -15.719 1.00 98.50 280 VAL A N 1
ATOM 2219 C CA . VAL A 1 280 ? 13.289 -8.511 -15.713 1.00 98.50 280 VAL A CA 1
ATOM 2220 C C . VAL A 1 280 ? 13.205 -7.952 -17.133 1.00 98.50 280 VAL A C 1
ATOM 2222 O O . VAL A 1 280 ? 12.127 -7.565 -17.575 1.00 98.50 280 VAL A O 1
ATOM 2225 N N . GLU A 1 281 ? 14.312 -7.977 -17.878 1.00 98.44 281 GLU A N 1
ATOM 2226 C CA . GLU A 1 281 ? 14.366 -7.516 -19.270 1.00 98.44 281 GLU A CA 1
ATOM 2227 C C . GLU A 1 281 ? 13.343 -8.241 -20.148 1.00 98.44 281 GLU A C 1
ATOM 2229 O O . GLU A 1 281 ? 12.541 -7.597 -20.829 1.00 98.44 281 GLU A O 1
ATOM 2234 N N . LYS A 1 282 ? 13.314 -9.577 -20.086 1.00 98.38 282 LYS A N 1
ATOM 2235 C CA . LYS A 1 282 ? 12.388 -10.384 -20.882 1.00 98.38 282 LYS A CA 1
ATOM 2236 C C . LYS A 1 282 ? 10.931 -10.066 -20.547 1.00 98.38 282 LYS A C 1
ATOM 2238 O O . LYS A 1 282 ? 10.107 -9.991 -21.462 1.00 98.38 282 LYS A O 1
ATOM 2243 N N . ARG A 1 283 ? 10.599 -9.887 -19.260 1.00 98.19 283 ARG A N 1
ATOM 2244 C CA . ARG A 1 283 ? 9.224 -9.575 -18.845 1.00 98.19 283 ARG A CA 1
ATOM 2245 C C . ARG A 1 283 ? 8.820 -8.164 -19.256 1.00 98.19 283 ARG A C 1
ATOM 2247 O O . ARG A 1 283 ? 7.759 -8.019 -19.852 1.00 98.19 283 ARG A O 1
ATOM 2254 N N . LEU A 1 284 ? 9.673 -7.160 -19.042 1.00 98.44 284 LEU A N 1
ATOM 2255 C CA . LEU A 1 284 ? 9.430 -5.785 -19.496 1.00 98.44 284 LEU A CA 1
ATOM 2256 C C . LEU A 1 284 ? 9.201 -5.723 -21.007 1.00 98.44 284 LEU A C 1
ATOM 2258 O O . LEU A 1 284 ? 8.237 -5.110 -21.461 1.00 98.44 284 LEU A O 1
ATOM 2262 N N . ARG A 1 285 ? 10.024 -6.426 -21.794 1.00 98.12 285 ARG A N 1
ATOM 2263 C CA . ARG A 1 285 ? 9.852 -6.490 -23.250 1.00 98.12 285 ARG A CA 1
ATOM 2264 C C . ARG A 1 285 ? 8.501 -7.088 -23.647 1.00 98.12 285 ARG A C 1
ATOM 2266 O O . ARG A 1 285 ? 7.871 -6.580 -24.572 1.00 98.12 285 ARG A O 1
ATOM 2273 N N . ALA A 1 286 ? 8.053 -8.142 -22.961 1.00 97.69 286 ALA A N 1
ATOM 2274 C CA . ALA A 1 286 ? 6.736 -8.736 -23.191 1.00 97.69 286 ALA A CA 1
ATOM 2275 C C . ALA A 1 286 ? 5.605 -7.758 -22.831 1.00 97.69 286 ALA A C 1
ATOM 2277 O O . ALA A 1 286 ? 4.758 -7.483 -23.676 1.00 97.69 286 ALA A O 1
ATOM 2278 N N . LEU A 1 287 ? 5.652 -7.153 -21.638 1.00 97.75 287 LEU A N 1
ATOM 2279 C CA . LEU A 1 287 ? 4.657 -6.177 -21.181 1.00 97.75 287 LEU A CA 1
ATOM 2280 C C . LEU A 1 287 ? 4.546 -4.973 -22.126 1.00 97.75 287 LEU A C 1
ATOM 2282 O O . LEU A 1 287 ? 3.446 -4.499 -22.390 1.00 97.75 287 LEU A O 1
ATOM 2286 N N . ILE A 1 288 ? 5.666 -4.478 -22.655 1.00 97.19 288 ILE A N 1
ATOM 2287 C CA . ILE A 1 288 ? 5.675 -3.359 -23.609 1.00 97.19 288 ILE A CA 1
ATOM 2288 C C . ILE A 1 288 ? 5.109 -3.792 -24.960 1.00 97.19 288 ILE A C 1
ATOM 2290 O O . ILE A 1 288 ? 4.265 -3.096 -25.520 1.00 97.19 288 ILE A O 1
ATOM 2294 N N . LYS A 1 289 ? 5.518 -4.960 -25.469 1.00 96.94 289 LYS A N 1
ATOM 2295 C CA . LYS A 1 289 ? 5.005 -5.508 -26.733 1.00 96.94 289 LYS A CA 1
ATOM 2296 C C . LYS A 1 289 ? 3.494 -5.750 -26.692 1.00 96.94 289 LYS A C 1
ATOM 2298 O O . LYS A 1 289 ? 2.822 -5.589 -27.706 1.00 96.94 289 LYS A O 1
ATOM 2303 N N . GLU A 1 290 ? 2.980 -6.150 -25.537 1.00 96.00 290 GLU A N 1
ATOM 2304 C CA . GLU A 1 290 ? 1.559 -6.411 -25.297 1.00 96.00 290 GLU A CA 1
ATOM 2305 C C . GLU A 1 290 ? 0.778 -5.152 -24.886 1.00 96.00 290 GLU A C 1
ATOM 2307 O O . GLU A 1 290 ? -0.416 -5.242 -24.621 1.00 96.00 290 GLU A O 1
ATOM 2312 N N . ASP A 1 291 ? 1.431 -3.983 -24.846 1.00 96.31 291 ASP A N 1
ATOM 2313 C CA . ASP A 1 291 ? 0.847 -2.691 -24.460 1.00 96.31 291 ASP A CA 1
ATOM 2314 C C . ASP A 1 291 ? 0.276 -2.649 -23.019 1.00 96.31 291 ASP A C 1
ATOM 2316 O O . ASP A 1 291 ? -0.648 -1.889 -22.704 1.00 96.31 291 ASP A O 1
ATOM 2320 N N . LYS A 1 292 ? 0.871 -3.455 -22.127 1.00 95.31 292 LYS A N 1
ATOM 2321 C CA . LYS A 1 292 ? 0.497 -3.649 -20.711 1.00 95.31 292 LYS A CA 1
ATOM 2322 C C . LYS A 1 292 ? 1.436 -2.976 -19.706 1.00 95.31 292 LYS A C 1
ATOM 2324 O O . LYS A 1 292 ? 1.078 -2.858 -18.541 1.00 95.31 292 LYS A O 1
ATOM 2329 N N . TYR A 1 293 ? 2.626 -2.539 -20.126 1.00 97.50 293 TYR A N 1
ATOM 2330 C CA . TYR A 1 293 ? 3.614 -1.952 -19.209 1.00 97.50 293 TYR A CA 1
ATOM 2331 C C . TYR A 1 293 ? 3.133 -0.652 -18.544 1.00 97.50 293 TYR A C 1
ATOM 2333 O O . TYR A 1 293 ? 3.255 -0.488 -17.334 1.00 97.50 293 TYR A O 1
ATOM 2341 N N . LEU A 1 294 ? 2.563 0.271 -19.328 1.00 96.00 294 LEU A N 1
ATOM 2342 C CA . LEU A 1 294 ? 1.935 1.480 -18.797 1.00 96.00 294 LEU A CA 1
ATOM 2343 C C . LEU A 1 294 ? 0.431 1.251 -18.646 1.00 96.00 294 LEU A C 1
ATOM 2345 O O . LEU A 1 294 ? -0.247 0.902 -19.614 1.00 96.00 294 LEU A O 1
ATOM 2349 N N . SER A 1 295 ? -0.108 1.538 -17.461 1.00 91.88 295 SER A N 1
ATOM 2350 C CA . SER A 1 295 ? -1.558 1.567 -17.247 1.00 91.88 295 SER A CA 1
ATOM 2351 C C . SER A 1 295 ? -2.228 2.639 -18.127 1.00 91.88 295 SER A C 1
ATOM 2353 O O . SER A 1 295 ? -1.552 3.558 -18.604 1.00 91.88 295 SER A O 1
ATOM 2355 N N . PRO A 1 296 ? -3.559 2.604 -18.332 1.00 92.38 296 PRO A N 1
ATOM 2356 C CA . PRO A 1 296 ? -4.262 3.658 -19.068 1.00 92.38 296 PRO A CA 1
ATOM 2357 C C . PRO A 1 296 ? -3.973 5.068 -18.530 1.00 92.38 296 PRO A C 1
ATOM 2359 O O . PRO A 1 296 ? -3.743 5.999 -19.305 1.00 92.38 296 PRO A O 1
ATOM 2362 N N . GLN A 1 297 ? -3.910 5.223 -17.203 1.00 91.94 297 GLN A N 1
ATOM 2363 C CA . GLN A 1 297 ? -3.504 6.480 -16.576 1.00 91.94 297 GLN A CA 1
ATOM 2364 C C . GLN A 1 297 ? -2.011 6.767 -16.790 1.00 91.94 297 GLN A C 1
ATOM 2366 O O . GLN A 1 297 ? -1.646 7.898 -17.105 1.00 91.94 297 GLN A O 1
ATOM 2371 N N . GLY A 1 298 ? -1.150 5.750 -16.711 1.00 94.31 298 GLY A N 1
ATOM 2372 C CA . GLY A 1 298 ? 0.275 5.861 -17.026 1.00 94.31 298 GLY A CA 1
ATOM 2373 C C . GLY A 1 298 ? 0.537 6.381 -18.443 1.00 94.31 298 GLY A C 1
ATOM 2374 O O . GLY A 1 298 ? 1.391 7.245 -18.623 1.00 94.31 298 GLY A O 1
ATOM 2375 N N . LYS A 1 299 ? -0.247 5.952 -19.439 1.00 95.81 299 LYS A N 1
ATOM 2376 C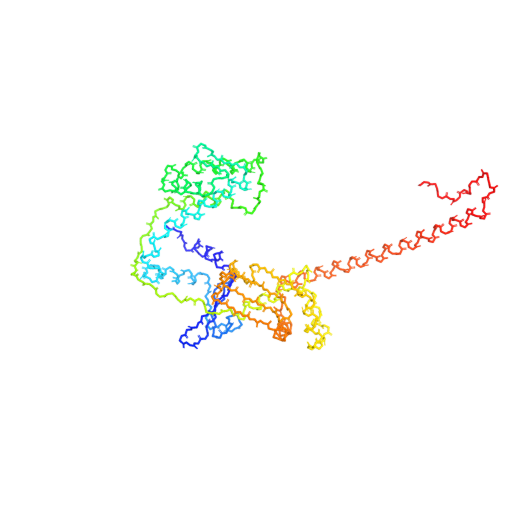 CA . LYS A 1 299 ? -0.170 6.454 -20.825 1.00 95.81 299 LYS A CA 1
ATOM 2377 C C . LYS A 1 299 ? -0.575 7.927 -20.933 1.00 95.81 299 LYS A C 1
ATOM 2379 O O . LYS A 1 299 ? 0.085 8.691 -21.637 1.00 95.81 299 LYS A O 1
ATOM 2384 N N . LYS A 1 300 ? -1.622 8.352 -20.213 1.00 96.50 300 LYS A N 1
ATOM 2385 C CA . LYS A 1 300 ? -2.006 9.776 -20.128 1.00 96.50 300 LYS A CA 1
ATOM 2386 C C . LYS A 1 300 ? -0.887 10.609 -19.498 1.00 96.50 300 LYS A C 1
ATOM 2388 O O . LYS A 1 300 ? -0.514 11.640 -20.054 1.00 96.50 300 LYS A O 1
ATOM 2393 N N . ASN A 1 301 ? -0.314 10.129 -18.394 1.00 95.44 301 ASN A N 1
ATOM 2394 C CA . ASN A 1 301 ? 0.793 10.792 -17.705 1.00 95.44 301 ASN A CA 1
ATOM 2395 C C . ASN A 1 301 ? 2.043 10.864 -18.593 1.00 95.44 301 ASN A C 1
ATOM 2397 O O . ASN A 1 301 ? 2.701 11.899 -18.641 1.00 95.44 301 ASN A O 1
ATOM 2401 N N . TYR A 1 302 ? 2.338 9.801 -19.346 1.00 96.31 302 TYR A N 1
ATOM 2402 C CA . TYR A 1 302 ? 3.440 9.776 -20.304 1.00 96.31 302 TYR A CA 1
ATOM 2403 C C . TYR A 1 302 ? 3.258 10.827 -21.406 1.00 96.31 302 TYR A C 1
ATOM 2405 O O . TYR A 1 302 ? 4.187 11.571 -21.711 1.00 96.31 302 TYR A O 1
ATOM 2413 N N . LYS A 1 303 ? 2.047 10.957 -21.966 1.00 96.19 303 LYS A N 1
ATOM 2414 C CA . LYS A 1 303 ? 1.752 11.996 -22.961 1.00 96.19 303 LYS A CA 1
ATOM 2415 C C . LYS A 1 303 ? 1.991 13.404 -22.402 1.00 96.19 303 LYS A C 1
ATOM 2417 O O . LYS A 1 303 ? 2.683 14.191 -23.043 1.00 96.19 303 LYS A O 1
ATOM 2422 N N . ALA A 1 304 ? 1.476 13.692 -21.206 1.00 95.31 304 ALA A N 1
ATOM 2423 C CA . ALA A 1 304 ? 1.689 14.978 -20.540 1.00 95.31 304 ALA A CA 1
ATOM 2424 C C . ALA A 1 304 ? 3.184 15.245 -20.278 1.00 95.31 304 ALA A C 1
ATOM 2426 O O . ALA A 1 304 ? 3.685 16.327 -20.575 1.00 95.31 304 ALA A O 1
ATOM 2427 N N . TYR A 1 305 ? 3.921 14.226 -19.826 1.00 94.56 305 TYR A N 1
ATOM 2428 C CA . TYR A 1 305 ? 5.371 14.292 -19.653 1.00 94.56 305 TYR A CA 1
ATOM 2429 C C . TYR A 1 305 ? 6.097 14.668 -20.957 1.00 94.56 305 TYR A C 1
ATOM 2431 O O . TYR A 1 305 ? 6.977 15.528 -20.948 1.00 94.56 305 TYR A O 1
ATOM 2439 N N . LYS A 1 306 ? 5.719 14.091 -22.107 1.00 95.50 306 LYS A N 1
ATOM 2440 C CA . LYS A 1 306 ? 6.320 14.450 -23.407 1.00 95.50 306 LYS A CA 1
ATOM 2441 C C . LYS A 1 306 ? 6.021 15.886 -23.823 1.00 95.50 306 LYS A C 1
ATOM 2443 O O . LYS A 1 306 ? 6.907 16.551 -24.362 1.00 95.50 306 LYS A O 1
ATOM 2448 N N . GLU A 1 307 ? 4.805 16.362 -23.579 1.00 94.94 307 GLU A N 1
ATOM 2449 C CA . GLU A 1 307 ? 4.415 17.749 -23.850 1.00 94.94 307 GLU A CA 1
ATOM 2450 C C . GLU A 1 307 ? 5.231 18.728 -22.992 1.00 94.94 307 GLU A C 1
ATOM 2452 O O . GLU A 1 307 ? 5.767 19.707 -23.516 1.00 94.94 307 GLU A O 1
ATOM 2457 N N . GLU A 1 308 ? 5.419 18.412 -21.709 1.00 93.94 308 GLU A N 1
ATOM 2458 C CA . GLU A 1 308 ? 6.242 19.194 -20.785 1.00 93.94 308 GLU A CA 1
ATOM 2459 C C . GLU A 1 308 ? 7.721 19.219 -21.201 1.00 93.94 308 GLU A C 1
ATOM 2461 O O . GLU A 1 308 ? 8.344 20.282 -21.221 1.00 93.94 308 GLU A O 1
ATOM 2466 N N . GLN A 1 309 ? 8.295 18.073 -21.586 1.00 92.88 309 GLN A N 1
ATOM 2467 C CA . GLN A 1 309 ? 9.675 18.011 -22.083 1.00 92.88 309 GLN A CA 1
ATOM 2468 C C . GLN A 1 309 ? 9.858 18.848 -23.355 1.00 92.88 309 GLN A C 1
ATOM 2470 O O . GLN A 1 309 ? 10.848 19.571 -23.482 1.00 92.88 309 GLN A O 1
ATOM 2475 N N . ALA A 1 310 ? 8.897 18.793 -24.282 1.00 93.88 310 ALA A N 1
ATOM 2476 C CA . ALA A 1 310 ? 8.931 19.594 -25.501 1.00 93.88 310 ALA A CA 1
ATOM 2477 C C . ALA A 1 310 ? 8.840 21.098 -25.198 1.00 93.88 310 ALA A C 1
ATOM 2479 O O . ALA A 1 310 ? 9.544 21.891 -25.822 1.00 93.88 310 ALA A O 1
ATOM 2480 N N . GLU A 1 311 ? 8.017 21.495 -24.226 1.00 94.75 311 GLU A N 1
ATOM 2481 C CA . GLU A 1 311 ? 7.918 22.887 -23.787 1.00 94.75 311 GLU A CA 1
ATOM 2482 C C . GLU A 1 311 ? 9.208 23.367 -23.119 1.00 94.75 311 GLU A C 1
ATOM 2484 O O . GLU A 1 311 ? 9.761 24.390 -23.520 1.00 94.75 311 GLU A O 1
ATOM 2489 N N . LYS A 1 312 ? 9.767 22.586 -22.189 1.00 93.94 312 LYS A N 1
ATOM 2490 C CA . LYS A 1 312 ? 11.067 22.881 -21.568 1.00 93.94 312 LYS A CA 1
ATOM 2491 C C . LYS A 1 312 ? 12.177 23.013 -22.614 1.00 93.94 312 LYS A C 1
ATOM 2493 O O . LYS A 1 312 ? 13.027 23.895 -22.497 1.00 93.94 312 LYS A O 1
ATOM 2498 N N . ALA A 1 313 ? 12.181 22.170 -23.646 1.00 93.62 313 ALA A N 1
ATOM 2499 C CA . ALA A 1 313 ? 13.144 22.258 -24.742 1.00 93.62 313 ALA A CA 1
ATOM 2500 C C . ALA A 1 313 ? 12.958 23.534 -25.582 1.00 93.62 313 ALA A C 1
ATOM 2502 O O . ALA A 1 313 ? 13.941 24.221 -25.860 1.00 93.62 313 ALA 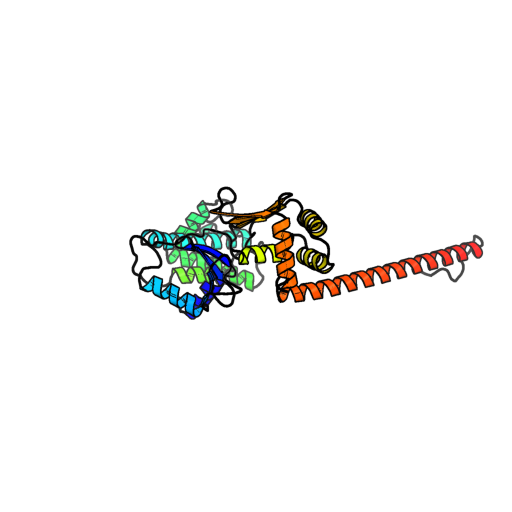A O 1
ATOM 2503 N N . ARG A 1 314 ? 11.713 23.895 -25.932 1.00 94.00 314 ARG A N 1
ATOM 2504 C CA . ARG A 1 314 ? 11.402 25.156 -26.631 1.00 94.00 314 ARG A CA 1
ATOM 2505 C C . ARG A 1 314 ? 11.842 26.373 -25.825 1.00 94.00 314 ARG A C 1
ATOM 2507 O O . ARG A 1 314 ? 12.492 27.255 -26.375 1.00 94.00 314 ARG A O 1
ATOM 2514 N N . GLN A 1 315 ? 11.541 26.398 -24.529 1.00 93.00 315 GLN A N 1
ATOM 2515 C CA . GLN A 1 315 ? 11.940 27.486 -23.636 1.00 93.00 315 GLN A CA 1
ATOM 2516 C C . GLN A 1 315 ? 13.460 27.614 -23.548 1.00 93.00 315 GLN A C 1
ATOM 2518 O O . GLN A 1 315 ? 13.986 28.714 -23.678 1.00 93.00 315 GLN A O 1
ATOM 2523 N N . ARG A 1 316 ? 14.183 26.495 -23.408 1.00 92.94 316 ARG 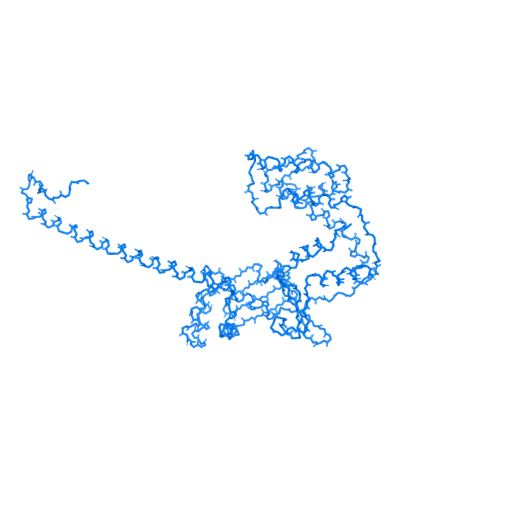A N 1
ATOM 2524 C CA . ARG A 1 316 ? 15.655 26.495 -23.419 1.00 92.94 316 ARG A CA 1
ATOM 2525 C C . ARG A 1 316 ? 16.222 27.051 -24.722 1.00 92.94 316 ARG A C 1
ATOM 2527 O O . ARG A 1 316 ? 17.187 27.810 -24.676 1.00 92.94 316 ARG A O 1
ATOM 2534 N N . GLU A 1 317 ? 15.635 26.700 -25.863 1.00 92.38 317 GLU A N 1
ATOM 2535 C CA . GLU A 1 317 ? 16.074 27.218 -27.161 1.00 92.38 317 GLU A CA 1
ATOM 2536 C C . GLU A 1 317 ? 15.792 28.719 -27.302 1.00 92.38 317 GLU A C 1
ATOM 2538 O O . GLU A 1 317 ? 16.680 29.467 -27.705 1.00 92.38 317 GLU A O 1
ATOM 2543 N N . LEU A 1 318 ? 14.606 29.183 -26.893 1.00 91.81 318 LEU A N 1
ATOM 2544 C CA . LEU A 1 318 ? 14.275 30.612 -26.858 1.00 91.81 318 LEU A CA 1
ATOM 2545 C C . LEU A 1 318 ? 15.247 31.385 -25.960 1.00 91.81 318 LEU A C 1
ATOM 2547 O O . LEU A 1 318 ? 15.838 32.366 -26.405 1.00 91.81 318 LEU A O 1
ATOM 2551 N N . SER A 1 319 ? 15.506 30.901 -24.742 1.00 91.81 319 SER A N 1
ATOM 2552 C CA . SER A 1 319 ? 16.484 31.512 -23.835 1.00 91.81 319 SER A CA 1
ATOM 2553 C C . SER A 1 319 ? 17.899 31.525 -24.420 1.00 91.81 319 SER A C 1
ATOM 2555 O O . SER A 1 319 ? 18.638 32.489 -24.221 1.00 91.81 319 SER A O 1
ATOM 2557 N N . ARG A 1 320 ? 18.294 30.483 -25.166 1.00 92.94 320 ARG A N 1
ATOM 2558 C CA . ARG A 1 320 ? 19.591 30.432 -25.858 1.00 92.94 320 ARG A CA 1
ATOM 2559 C C . ARG A 1 320 ? 19.686 31.495 -26.953 1.00 92.94 320 ARG A C 1
ATOM 2561 O O . ARG A 1 320 ? 20.714 32.164 -27.051 1.00 92.94 320 ARG A O 1
ATOM 2568 N N . LEU A 1 321 ? 18.631 31.659 -27.751 1.00 91.75 321 LEU A N 1
ATOM 2569 C CA . LEU A 1 321 ? 18.562 32.665 -28.813 1.00 91.75 321 LEU A CA 1
ATOM 2570 C C . LEU A 1 321 ? 18.567 34.088 -28.242 1.00 91.75 321 LEU A C 1
ATOM 2572 O O . LEU A 1 321 ? 19.358 34.914 -28.693 1.00 91.75 321 LEU A O 1
ATOM 2576 N N . GLU A 1 322 ? 17.765 34.359 -27.210 1.00 90.25 322 GLU A N 1
ATOM 2577 C CA . GLU A 1 322 ? 17.755 35.651 -26.511 1.00 90.25 322 GLU A CA 1
ATOM 2578 C C . GLU A 1 322 ? 19.119 35.978 -25.894 1.00 90.25 322 GLU A C 1
ATOM 2580 O O . GLU A 1 322 ? 19.599 37.108 -25.995 1.00 90.25 322 GLU A O 1
ATOM 2585 N N . HIS A 1 323 ? 19.779 34.993 -25.277 1.00 89.19 323 HIS A N 1
ATOM 2586 C CA . HIS A 1 323 ? 21.126 35.175 -24.742 1.00 89.19 323 HIS A CA 1
ATOM 2587 C C . HIS A 1 323 ? 22.138 35.510 -25.849 1.00 89.19 323 HIS A C 1
ATOM 2589 O O . HIS A 1 323 ? 22.959 36.411 -25.673 1.00 89.19 323 HIS A O 1
ATOM 2595 N N . GLY A 1 324 ? 22.051 34.832 -26.999 1.00 88.00 324 GLY A N 1
ATOM 2596 C CA . GLY A 1 324 ? 22.869 35.126 -28.176 1.00 88.00 324 GLY A CA 1
ATOM 2597 C C . GLY A 1 324 ? 22.665 36.552 -28.691 1.00 88.00 324 GLY A C 1
ATOM 2598 O O . GLY A 1 324 ? 23.641 37.283 -28.852 1.00 88.00 324 GLY A O 1
ATOM 2599 N N . GLN A 1 325 ? 21.407 36.977 -28.851 1.00 86.06 325 GLN A N 1
ATOM 2600 C CA . GLN A 1 325 ? 21.058 38.338 -29.274 1.00 86.06 325 GLN A CA 1
ATOM 2601 C C . GLN A 1 325 ? 21.572 39.394 -28.290 1.00 86.06 325 GLN A C 1
ATOM 2603 O O . GLN A 1 325 ? 22.174 40.380 -28.703 1.00 86.06 325 GLN A O 1
ATOM 2608 N N . ARG A 1 326 ? 21.411 39.178 -26.977 1.00 83.94 326 ARG A N 1
ATOM 2609 C CA . ARG A 1 326 ? 21.952 40.089 -25.952 1.00 83.94 326 ARG A CA 1
ATOM 2610 C C . ARG A 1 326 ? 23.471 40.223 -26.045 1.00 83.94 326 ARG A C 1
ATOM 2612 O O . ARG A 1 326 ? 23.995 41.321 -25.864 1.00 83.94 326 ARG A O 1
ATOM 2619 N N . LEU A 1 327 ? 24.180 39.126 -26.314 1.00 86.75 327 LEU A N 1
ATOM 2620 C CA . LEU A 1 327 ? 25.635 39.139 -26.450 1.00 86.75 327 LEU A CA 1
ATOM 2621 C C . LEU A 1 327 ? 26.084 39.888 -27.713 1.00 86.75 327 LEU A C 1
ATOM 2623 O O . LEU A 1 327 ? 27.089 40.596 -27.672 1.00 86.75 327 LEU A O 1
ATOM 2627 N N . GLU A 1 328 ? 25.343 39.751 -28.812 1.00 86.19 328 GLU A N 1
ATOM 2628 C CA . GLU A 1 328 ? 25.583 40.482 -30.061 1.00 86.19 328 GLU A CA 1
ATOM 2629 C C . GLU A 1 328 ? 25.311 41.983 -29.890 1.00 86.19 328 GLU A C 1
ATOM 2631 O O . GLU A 1 328 ? 26.216 42.786 -30.109 1.00 86.19 328 GLU A O 1
ATOM 2636 N N . CYS A 1 329 ? 24.154 42.366 -29.335 1.00 83.62 329 CYS A N 1
ATOM 2637 C CA . CYS A 1 329 ? 23.851 43.764 -29.011 1.00 83.62 329 CYS A CA 1
ATOM 2638 C C . CYS A 1 329 ? 24.899 44.389 -28.081 1.00 83.62 329 CYS A C 1
ATOM 2640 O O . CYS A 1 329 ? 25.290 45.539 -28.273 1.00 83.62 329 CYS A O 1
ATOM 2642 N N . LYS A 1 330 ? 25.388 43.642 -27.081 1.00 85.94 330 LYS A N 1
ATOM 2643 C CA . LYS A 1 330 ? 26.459 44.115 -26.195 1.00 85.94 330 LYS A CA 1
ATOM 2644 C C . LYS A 1 330 ? 27.744 44.417 -26.973 1.00 85.94 330 LYS A C 1
ATOM 2646 O O . LYS A 1 330 ? 28.339 45.467 -26.750 1.00 85.94 330 LYS A O 1
ATOM 2651 N N . LYS A 1 331 ? 28.157 43.529 -27.885 1.00 87.38 331 LYS A N 1
ATOM 2652 C CA . LYS A 1 331 ? 29.346 43.744 -28.728 1.00 87.38 331 LYS A CA 1
ATOM 2653 C C . LYS A 1 331 ? 29.190 44.966 -29.626 1.00 87.38 331 LYS A C 1
ATOM 2655 O O . LYS A 1 331 ? 30.134 45.743 -29.740 1.00 87.38 331 LYS A O 1
ATOM 2660 N N . ASP A 1 332 ? 28.014 45.158 -30.216 1.00 84.88 332 ASP A N 1
ATOM 2661 C CA . ASP A 1 332 ? 27.737 46.313 -31.074 1.00 84.88 332 ASP A CA 1
ATOM 2662 C C . ASP A 1 332 ? 27.787 47.626 -30.286 1.00 84.88 332 ASP A C 1
ATOM 2664 O O . ASP A 1 332 ? 28.384 48.602 -30.742 1.00 84.88 332 ASP A O 1
ATOM 2668 N N . ILE A 1 333 ? 27.228 47.647 -29.070 1.00 79.19 333 ILE A N 1
ATOM 2669 C CA . ILE A 1 333 ? 27.311 48.800 -28.163 1.00 79.19 333 ILE A CA 1
ATOM 2670 C C . ILE A 1 333 ? 28.769 49.078 -27.774 1.00 79.19 333 ILE A C 1
ATOM 2672 O O . ILE A 1 333 ? 29.209 50.223 -27.854 1.00 79.19 333 ILE A O 1
ATOM 2676 N N . GLU A 1 334 ? 29.536 48.054 -27.387 1.00 82.50 334 GLU A N 1
ATOM 2677 C CA . GLU A 1 334 ? 30.956 48.195 -27.033 1.00 82.50 334 GLU A CA 1
ATOM 2678 C C . GLU A 1 334 ? 31.794 48.717 -28.212 1.00 82.50 334 GLU A C 1
ATOM 2680 O O . GLU A 1 334 ? 32.613 49.621 -28.030 1.00 82.50 334 GLU A O 1
ATOM 2685 N N . ALA A 1 335 ? 31.558 48.214 -29.427 1.00 81.06 335 ALA A N 1
ATOM 2686 C CA . ALA A 1 335 ? 32.220 48.688 -30.640 1.00 81.06 335 ALA A CA 1
ATOM 2687 C C . ALA A 1 335 ? 31.859 50.148 -30.955 1.00 81.06 335 ALA A C 1
ATOM 2689 O O . ALA A 1 335 ? 32.737 50.954 -31.267 1.00 81.06 335 ALA A O 1
ATOM 2690 N N . LEU A 1 336 ? 30.583 50.515 -30.817 1.00 80.19 336 LEU A N 1
ATOM 2691 C CA . LEU A 1 336 ? 30.101 51.871 -31.074 1.00 80.19 336 LEU A CA 1
ATOM 2692 C C . LEU A 1 336 ? 30.626 52.875 -30.037 1.00 80.19 336 LEU A C 1
ATOM 2694 O O . LEU A 1 336 ? 30.953 54.009 -30.394 1.00 80.19 336 LEU A O 1
ATOM 2698 N N . ILE A 1 337 ? 30.762 52.463 -28.771 1.00 75.75 337 ILE A N 1
ATOM 2699 C CA . ILE A 1 337 ? 31.461 53.239 -27.738 1.00 75.75 337 ILE A CA 1
ATOM 2700 C C . ILE A 1 337 ? 32.931 53.409 -28.131 1.00 75.75 337 ILE A C 1
ATOM 2702 O O . ILE A 1 337 ? 33.411 54.538 -28.158 1.00 75.75 337 ILE A O 1
ATOM 2706 N N . ALA A 1 338 ? 33.637 52.334 -28.486 1.00 77.19 338 ALA A N 1
ATOM 2707 C CA . ALA A 1 338 ? 35.051 52.408 -28.856 1.00 77.19 338 ALA A CA 1
ATOM 2708 C C . ALA A 1 338 ? 35.312 53.331 -30.063 1.00 77.19 338 ALA A C 1
ATOM 2710 O O . ALA A 1 338 ? 36.325 54.027 -30.093 1.00 77.19 338 ALA A O 1
ATOM 2711 N N . GLU A 1 339 ? 34.399 53.371 -31.037 1.00 76.62 339 GLU A N 1
ATOM 2712 C CA . GLU A 1 339 ? 34.522 54.220 -32.226 1.00 76.62 339 GLU A CA 1
ATOM 2713 C C . GLU A 1 339 ? 34.195 55.698 -31.948 1.00 76.62 339 GLU A C 1
ATOM 2715 O O . GLU A 1 339 ? 34.846 56.594 -32.488 1.00 76.62 339 GLU A O 1
ATOM 2720 N N . LYS A 1 340 ? 33.173 55.980 -31.128 1.00 69.00 340 LYS A N 1
ATOM 2721 C CA . LYS A 1 340 ? 32.597 57.333 -31.001 1.00 69.00 340 LYS A CA 1
ATOM 2722 C C . LYS A 1 340 ? 32.910 58.045 -29.685 1.00 69.00 340 LYS A C 1
ATOM 2724 O O . LYS A 1 340 ? 32.562 59.219 -29.542 1.00 69.00 340 LYS A O 1
ATOM 2729 N N . PHE A 1 341 ? 33.545 57.379 -28.725 1.00 65.56 341 PHE A N 1
ATOM 2730 C CA . PHE A 1 341 ? 33.860 57.965 -27.427 1.00 65.56 341 PHE A CA 1
ATOM 2731 C C . PHE A 1 341 ? 35.137 58.816 -27.491 1.00 65.56 341 PHE A C 1
ATOM 2733 O O . PHE A 1 341 ? 36.250 58.311 -27.595 1.00 65.56 341 PHE A O 1
ATOM 2740 N N . ASN A 1 342 ? 34.977 60.138 -27.399 1.00 63.72 342 ASN A N 1
ATOM 2741 C CA . ASN A 1 342 ? 36.068 61.121 -27.477 1.00 63.72 342 ASN A CA 1
ATOM 2742 C C . ASN A 1 342 ? 36.653 61.520 -26.104 1.00 63.72 342 ASN A C 1
ATOM 2744 O O . ASN A 1 342 ? 37.342 62.534 -25.998 1.00 63.72 342 ASN A O 1
ATOM 2748 N N . GLY A 1 343 ? 36.350 60.755 -25.050 1.00 59.25 343 GLY A N 1
ATOM 2749 C CA . GLY A 1 343 ? 36.836 60.986 -23.686 1.00 59.25 343 GLY A CA 1
ATOM 2750 C C . GLY A 1 343 ? 36.016 61.966 -22.839 1.00 59.25 343 GLY A C 1
ATOM 2751 O O . GLY A 1 343 ? 36.312 62.095 -21.655 1.00 59.25 343 GLY A O 1
ATOM 2752 N N . PHE A 1 344 ? 34.986 62.626 -23.393 1.00 57.44 344 PHE A N 1
ATOM 2753 C CA . PHE A 1 344 ? 34.184 63.615 -22.650 1.00 57.44 344 PHE A CA 1
ATOM 2754 C C . PHE A 1 344 ? 32.659 63.427 -22.739 1.00 57.44 344 PHE A C 1
ATOM 2756 O O . PHE A 1 344 ? 31.959 63.912 -21.853 1.00 57.44 344 PHE A O 1
ATOM 2763 N N . VAL A 1 345 ? 32.118 62.738 -23.757 1.00 58.47 345 VAL A N 1
ATOM 2764 C CA . VAL A 1 345 ? 30.660 62.532 -23.922 1.00 58.47 345 VAL A CA 1
ATOM 2765 C C . VAL A 1 345 ? 30.362 61.137 -24.494 1.00 58.47 345 VAL A C 1
ATOM 2767 O O . VAL A 1 345 ? 30.961 60.742 -25.495 1.00 58.47 345 VAL A O 1
ATOM 2770 N N . LEU A 1 346 ? 29.432 60.394 -23.875 1.00 56.75 346 LEU A N 1
ATOM 2771 C CA . LEU A 1 346 ? 28.939 59.110 -24.396 1.00 56.75 346 LEU A CA 1
ATOM 2772 C C . LEU A 1 346 ? 28.084 59.316 -25.669 1.00 56.75 346 LEU A C 1
ATOM 2774 O O . LEU A 1 346 ? 27.321 60.284 -25.742 1.00 56.75 346 LEU A O 1
ATOM 2778 N N . PRO A 1 347 ? 28.187 58.449 -26.695 1.00 54.75 347 PRO A N 1
ATOM 2779 C CA . PRO A 1 347 ? 27.420 58.597 -27.934 1.00 54.75 347 PRO A CA 1
ATOM 2780 C C . PRO A 1 347 ? 25.909 58.427 -27.696 1.00 54.75 347 PRO A C 1
ATOM 2782 O O . PRO A 1 347 ? 25.495 57.461 -27.074 1.00 54.75 347 PRO A O 1
ATOM 2785 N N . ARG A 1 348 ? 25.071 59.302 -28.276 1.00 56.28 348 ARG A N 1
ATOM 2786 C CA . ARG A 1 348 ? 23.597 59.394 -28.075 1.00 56.28 348 ARG A CA 1
ATOM 2787 C C . ARG A 1 348 ? 22.746 58.127 -28.320 1.00 56.28 348 ARG A C 1
ATOM 2789 O O . ARG A 1 348 ? 21.544 58.192 -28.114 1.00 56.28 348 ARG A O 1
ATOM 2796 N N . ASN A 1 349 ? 23.333 57.018 -28.774 1.00 54.12 349 ASN A N 1
ATOM 2797 C CA . ASN A 1 349 ? 22.628 55.757 -29.046 1.00 54.12 349 ASN A CA 1
ATOM 2798 C C . ASN A 1 349 ? 23.094 54.597 -28.145 1.00 54.12 349 ASN A C 1
ATOM 2800 O O . ASN A 1 349 ? 22.805 53.441 -28.443 1.00 54.12 349 ASN A O 1
ATOM 2804 N N . THR A 1 350 ? 23.838 54.864 -27.072 1.00 50.47 350 THR A N 1
ATOM 2805 C CA . THR A 1 350 ? 23.993 53.890 -25.984 1.00 50.47 350 THR A CA 1
ATOM 2806 C C . THR A 1 350 ? 22.719 53.918 -25.150 1.00 50.47 350 THR A C 1
ATOM 2808 O O . THR A 1 350 ? 22.306 55.004 -24.764 1.00 50.47 350 THR A O 1
ATOM 2811 N N . ALA A 1 351 ? 22.084 52.761 -24.948 1.00 46.16 351 ALA A N 1
ATOM 2812 C CA . ALA A 1 351 ? 20.795 52.634 -24.268 1.00 46.16 351 ALA A CA 1
ATOM 2813 C C . ALA A 1 351 ? 20.723 53.480 -22.980 1.00 46.16 351 ALA A C 1
ATOM 2815 O O . ALA A 1 351 ? 21.591 53.348 -22.117 1.00 46.16 351 ALA A O 1
ATOM 2816 N N . ASP A 1 352 ? 19.701 54.335 -22.886 1.00 45.94 352 ASP A N 1
ATOM 2817 C CA . ASP A 1 352 ? 19.289 54.956 -21.627 1.00 45.94 352 ASP A CA 1
ATOM 2818 C C . ASP A 1 352 ? 18.519 53.896 -20.821 1.00 45.94 352 ASP A C 1
ATOM 2820 O O . ASP A 1 352 ? 17.532 53.367 -21.330 1.00 45.94 352 ASP A O 1
ATOM 2824 N N . GLU A 1 353 ? 19.053 53.589 -19.631 1.00 38.38 353 GLU A N 1
ATOM 2825 C CA . GLU A 1 353 ? 18.562 52.730 -18.524 1.00 38.38 353 GLU A CA 1
ATOM 2826 C C . GLU A 1 353 ? 17.684 51.500 -18.829 1.00 38.38 353 GLU A C 1
ATOM 2828 O O . GLU A 1 353 ? 16.494 51.634 -19.195 1.00 38.38 353 GLU A O 1
#

Radius of gyration: 30.14 Å; Cα contacts (8 Å, |Δi|>4): 468; chains: 1; bounding box: 63×93×64 Å

Solvent-accessible surface area (backbone atoms only — not comparable to full-atom values): 19297 Å² total; per-residue (Å²): 117,80,54,70,70,61,44,29,56,48,49,52,66,73,52,35,44,28,59,46,13,33,67,60,95,87,37,49,32,12,34,33,34,39,100,70,23,42,24,30,10,72,41,51,39,13,83,89,66,49,78,44,76,35,41,42,68,53,50,41,52,52,53,50,51,26,40,70,70,26,68,65,51,19,44,71,59,58,68,44,47,68,58,50,54,41,47,55,52,25,50,47,52,50,43,22,30,46,50,12,61,67,45,60,60,53,92,77,67,30,52,84,87,42,80,65,61,32,47,56,48,40,37,57,26,62,72,37,72,70,36,38,53,54,52,45,53,55,38,50,52,51,42,51,31,47,76,72,62,80,41,73,64,75,35,80,92,43,68,53,45,70,58,54,49,50,53,53,54,56,71,71,49,73,82,83,86,63,54,57,33,87,68,63,93,73,89,67,72,55,40,79,24,52,58,35,51,49,52,39,56,42,64,33,45,79,50,91,66,27,35,55,54,52,53,53,52,65,71,72,65,65,54,72,70,57,47,35,55,47,50,49,63,66,46,38,75,50,68,48,71,49,37,39,56,71,34,73,58,11,31,27,38,31,40,100,67,25,43,36,42,35,32,44,53,94,94,62,49,67,21,72,49,76,41,35,45,70,56,47,46,54,49,52,53,49,28,51,75,70,66,60,39,54,50,79,65,46,49,54,51,50,52,51,51,52,54,51,52,53,48,54,51,50,50,53,50,51,53,50,52,54,51,51,50,53,55,51,53,48,50,52,50,53,51,52,44,69,74,56,49,78,87,82,56,81,54,94,82,60,84,81,131